Protein AF-A0A7V3VY44-F1 (afdb_monomer_lite)

Sequence (270 aa):
MMLALLSVLLVPTQSMGTGDLDKLAENARTVLAAVVRAASENHRLSPPPTFCQAAAKGGNARASFRRSGDELTVYYVRVAAAAARQLPEKEAAPAFLLALGIALDDSPQLRTNLMTRGLWRKVEADDARKQRLAVLGEPTVHGRHDWAQHFAVSAALTAVAGPQAAESAGLLKEMLDARGGSGFSFADLAADFAGVAFARCLIDQPSRLAAIEKSFRLDDFILSPRGLPEGLTLAQFTKQYGSLQDERYLRVQADIRKRIAALPGHREKK

Secondary structure (DSSP, 8-state):
-TTSSSTTS-S------HHHHHHHHHHHHHHHHHHHHHHHHHHHSPPPPPHHHHTT---S----PPP-HHHHHHHHHHHHHHHHTTS-HHHHHHHHHHHHHHHH--SSHHHHSTTTHHHHHHHS-HHHHHHHHHH---B-BTTBHHHHHHHHHHHHHHHHH-HHHHHHHHHHHHHHHTTTSS-B-HHHHHHHHHHHHHHHHHHH-GGGHHHHHHH--GGGTS---TT----B-HHHHHHHH--TTSHHHHHHHHHHHHHHHTSTTTS---

pLDDT: mean 89.49, std 17.44, range [25.53, 98.88]

Radius of gyration: 19.37 Å; chains: 1; bounding box: 48×45×57 Å

Foldseek 3Di:
DVPPVVVLQDDPDPQQDPVNLLLLLVLLLQLLVQLLVVLQVLQPAAADDDPVVVVPDPDPDPRPHRDAEQRLLLVSQLSSLVRLVVDDLLSSLLSSLQNQLLLLDPDCDLCPDPPRVVSSCSNAPPVNSVSSVVRSHQYHQLRHSVLSNLLSNLLNCCSNPNNSRSLVVQVVVQVVCLAPNQHHWPLSSLSNLLSSLLNVVCNVPVVCSVCSNPPDDSQLRGDNSPPTDTSHHPVRCCVQQNDPPGVSNVVSVVVSNVVRCPRNNNDDDD

Structure (mmCIF, N/CA/C/O backbone):
data_AF-A0A7V3VY44-F1
#
_entry.id   AF-A0A7V3VY44-F1
#
loop_
_atom_site.group_PDB
_atom_site.id
_atom_site.type_symbol
_atom_site.label_atom_id
_atom_site.label_alt_id
_at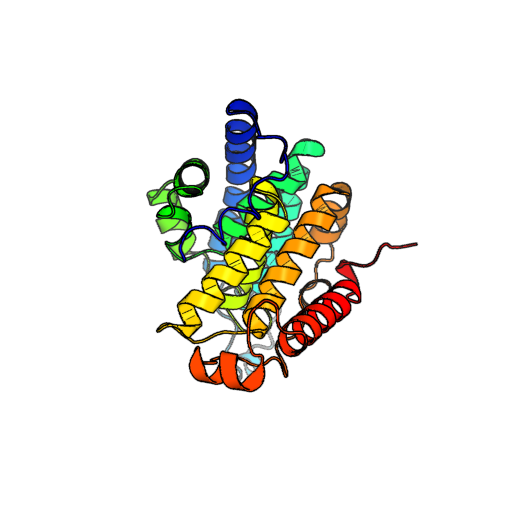om_site.label_comp_id
_atom_site.label_asym_id
_atom_site.label_entity_id
_atom_site.label_seq_id
_atom_site.pdbx_PDB_ins_code
_atom_site.Cartn_x
_atom_site.Cartn_y
_atom_site.Cartn_z
_atom_site.occupancy
_atom_site.B_iso_or_equiv
_atom_site.auth_seq_id
_atom_site.auth_comp_id
_atom_site.auth_asym_id
_atom_site.auth_atom_id
_atom_site.pdbx_PDB_model_num
ATOM 1 N N . MET A 1 1 ? -2.798 22.272 23.373 1.00 36.97 1 MET A N 1
ATOM 2 C CA . MET A 1 1 ? -2.930 20.825 23.065 1.00 36.97 1 MET A CA 1
ATOM 3 C C . MET A 1 1 ? -2.121 20.352 21.843 1.00 36.97 1 MET A C 1
ATOM 5 O O . MET A 1 1 ? -2.269 19.206 21.450 1.00 36.97 1 MET A O 1
ATOM 9 N N . MET A 1 2 ? -1.209 21.161 21.282 1.00 27.73 2 MET A N 1
ATOM 10 C CA . MET A 1 2 ? -0.360 20.781 20.131 1.00 27.73 2 MET A CA 1
ATOM 11 C C . MET A 1 2 ? 0.913 19.995 20.516 1.00 27.73 2 MET A C 1
ATOM 13 O O . MET A 1 2 ? 1.663 19.569 19.650 1.00 27.73 2 MET A O 1
ATOM 17 N N . LEU A 1 3 ? 1.154 19.800 21.817 1.00 25.53 3 LEU A N 1
ATOM 18 C CA . LEU A 1 3 ? 2.397 19.241 22.365 1.00 25.53 3 LEU A CA 1
ATOM 19 C C . LEU A 1 3 ? 2.327 17.742 22.714 1.00 25.53 3 LEU A C 1
ATOM 21 O O . LEU A 1 3 ? 3.359 17.152 22.994 1.00 25.53 3 LEU A O 1
ATOM 25 N N . ALA A 1 4 ? 1.150 17.106 22.659 1.00 28.03 4 ALA A N 1
ATOM 26 C CA . ALA A 1 4 ? 0.990 15.690 23.031 1.00 28.03 4 ALA A CA 1
ATOM 27 C C . ALA A 1 4 ? 1.011 14.707 21.839 1.00 28.03 4 ALA A C 1
ATOM 29 O O . ALA A 1 4 ? 0.949 13.501 22.044 1.00 28.03 4 ALA A O 1
ATOM 30 N N . LEU A 1 5 ? 1.101 15.207 20.600 1.00 31.39 5 LEU A N 1
ATOM 31 C CA . LEU A 1 5 ? 1.192 14.386 19.380 1.00 31.39 5 LEU A CA 1
ATOM 32 C C . LEU A 1 5 ? 2.624 14.282 18.826 1.00 31.39 5 LEU A C 1
ATOM 34 O O . LEU A 1 5 ? 2.863 13.491 17.920 1.00 31.39 5 LEU A O 1
ATOM 38 N N . LEU A 1 6 ? 3.584 15.037 19.377 1.00 27.95 6 LEU A N 1
ATOM 39 C CA . LEU A 1 6 ? 4.991 14.971 18.957 1.00 27.95 6 LEU A CA 1
ATOM 40 C C . LEU A 1 6 ? 5.787 13.846 19.641 1.00 27.95 6 LEU A C 1
ATOM 42 O O . LEU A 1 6 ? 6.858 13.483 19.166 1.00 27.95 6 LEU A O 1
ATOM 46 N N . SER A 1 7 ? 5.283 13.269 20.732 1.00 30.09 7 SER A N 1
ATOM 47 C CA . SER A 1 7 ? 6.031 12.314 21.565 1.00 30.09 7 SER A CA 1
ATOM 48 C C . SER A 1 7 ? 6.102 10.884 21.011 1.00 30.09 7 SER A C 1
ATOM 50 O O . SER A 1 7 ? 6.783 10.054 21.602 1.00 30.09 7 SER A O 1
ATOM 52 N N . VAL A 1 8 ? 5.446 10.580 19.884 1.00 37.06 8 VAL A N 1
ATOM 53 C CA . VAL A 1 8 ? 5.490 9.243 19.244 1.00 37.06 8 VAL A CA 1
ATOM 54 C C . VAL A 1 8 ? 6.475 9.192 18.059 1.00 37.06 8 VAL A C 1
ATOM 56 O O . VAL A 1 8 ? 6.716 8.132 17.493 1.00 37.06 8 VAL A O 1
ATOM 59 N N . LEU A 1 9 ? 7.122 10.309 17.706 1.00 40.50 9 LEU A N 1
ATOM 60 C CA . LEU A 1 9 ? 8.010 10.405 16.533 1.00 40.50 9 LEU A CA 1
ATOM 61 C C . LEU A 1 9 ? 9.510 10.204 16.825 1.00 40.50 9 LEU A C 1
ATOM 63 O O . LEU A 1 9 ? 10.336 10.450 15.952 1.00 40.50 9 LEU A O 1
ATOM 67 N N . LEU A 1 10 ? 9.886 9.741 18.020 1.00 36.00 10 LEU A N 1
ATOM 68 C CA . LEU A 1 10 ? 11.286 9.492 18.392 1.00 36.00 10 LEU A CA 1
ATOM 69 C C . LEU A 1 10 ? 11.523 8.015 18.724 1.00 36.00 10 LEU A C 1
ATOM 71 O O . LEU A 1 10 ? 11.811 7.641 19.856 1.00 36.00 10 LEU A O 1
ATOM 75 N N . VAL A 1 11 ? 11.434 7.168 17.703 1.00 40.88 11 VAL A N 1
ATOM 76 C CA . VAL A 1 11 ? 12.235 5.939 17.644 1.00 40.88 11 VAL A CA 1
ATOM 77 C C . VAL A 1 11 ? 13.351 6.226 16.642 1.00 40.88 11 VAL A C 1
ATOM 79 O O . VAL A 1 11 ? 13.056 6.821 15.604 1.00 40.88 11 VAL A O 1
ATOM 82 N N . PRO A 1 12 ? 14.616 5.853 16.902 1.00 33.38 12 PRO A N 1
ATOM 83 C CA . PRO A 1 12 ? 15.666 5.971 15.904 1.00 33.38 12 PRO A CA 1
ATOM 84 C C . PRO A 1 12 ? 15.361 4.996 14.762 1.00 33.38 12 PRO A C 1
ATOM 86 O O . PRO A 1 12 ? 15.809 3.853 14.752 1.00 33.38 12 PRO A O 1
ATOM 89 N N . THR A 1 13 ? 14.566 5.430 13.787 1.00 45.44 13 THR A N 1
ATOM 90 C CA . THR A 1 13 ? 14.616 4.853 12.450 1.00 45.44 13 THR A CA 1
ATOM 91 C C . THR A 1 13 ? 16.014 5.147 11.938 1.00 45.44 13 THR A C 1
ATOM 93 O O . THR A 1 13 ? 16.439 6.304 11.995 1.00 45.44 13 THR A O 1
ATOM 96 N N . GLN A 1 14 ? 16.745 4.133 11.471 1.00 46.44 14 GLN A N 1
ATOM 97 C CA . GLN A 1 14 ? 17.952 4.402 10.699 1.00 46.44 14 GLN A CA 1
ATOM 98 C C . GLN A 1 14 ? 17.549 5.339 9.562 1.00 46.44 14 GLN A C 1
ATOM 100 O O . GLN A 1 14 ? 16.786 4.959 8.676 1.00 46.44 14 GLN A O 1
ATOM 105 N N . SER A 1 15 ? 17.956 6.603 9.663 1.00 54.19 15 SER A N 1
ATOM 106 C CA . SER A 1 15 ? 17.663 7.592 8.641 1.00 54.19 15 SER A CA 1
ATOM 107 C C . SER A 1 15 ? 18.391 7.130 7.391 1.00 54.19 15 SER A C 1
ATOM 109 O O . SER A 1 15 ? 19.620 7.120 7.390 1.00 54.19 15 SER A O 1
ATOM 111 N N . MET A 1 16 ? 17.652 6.725 6.355 1.00 65.56 16 MET A N 1
ATOM 112 C CA . MET A 1 16 ? 18.260 6.416 5.062 1.00 65.56 16 MET A CA 1
ATOM 113 C C . MET A 1 16 ? 19.107 7.609 4.618 1.00 65.56 16 MET A C 1
ATOM 115 O O . MET A 1 16 ? 18.657 8.759 4.688 1.00 65.56 16 MET A O 1
ATOM 119 N N . GLY A 1 17 ? 20.342 7.340 4.196 1.00 72.00 17 GLY A N 1
ATOM 120 C CA . GLY A 1 17 ? 21.195 8.373 3.633 1.00 72.00 17 GLY A CA 1
ATOM 121 C C . GLY A 1 17 ? 20.583 8.929 2.348 1.00 72.00 17 GLY A C 1
ATOM 122 O O . GLY A 1 17 ? 19.760 8.289 1.692 1.00 72.00 17 GLY A O 1
ATOM 123 N N . THR A 1 18 ? 21.003 10.125 1.938 1.00 73.81 18 THR A N 1
ATOM 124 C CA . THR A 1 18 ? 20.553 10.720 0.667 1.00 73.81 18 THR A CA 1
ATOM 125 C C . THR A 1 18 ? 20.855 9.816 -0.534 1.00 73.81 18 THR A C 1
ATOM 127 O O . THR A 1 18 ? 20.011 9.685 -1.418 1.00 73.81 18 THR A O 1
ATOM 130 N N . GLY A 1 19 ? 22.004 9.129 -0.524 1.00 78.62 19 GLY A N 1
ATOM 131 C CA . GLY A 1 19 ? 22.372 8.138 -1.542 1.00 78.62 19 GLY A CA 1
ATOM 132 C C . GLY A 1 19 ? 21.461 6.905 -1.564 1.00 78.62 19 GLY A C 1
ATOM 133 O O . GLY A 1 19 ? 21.105 6.432 -2.643 1.00 78.62 19 GLY A O 1
ATOM 134 N N . ASP A 1 20 ? 21.008 6.435 -0.399 1.00 87.56 20 ASP A N 1
ATOM 135 C CA . ASP A 1 20 ? 20.085 5.296 -0.302 1.00 87.56 20 ASP A CA 1
ATOM 136 C C . ASP A 1 20 ? 18.708 5.657 -0.871 1.00 87.56 20 ASP A C 1
ATOM 138 O O . ASP A 1 20 ? 18.095 4.870 -1.592 1.00 87.56 20 ASP A O 1
ATOM 142 N N . LEU A 1 21 ? 18.240 6.884 -0.611 1.00 89.69 21 LEU A N 1
ATOM 143 C CA . LEU A 1 21 ? 16.982 7.397 -1.158 1.00 89.69 21 LEU A CA 1
ATOM 144 C C . LEU A 1 21 ? 17.029 7.575 -2.679 1.00 89.69 21 LEU A C 1
ATOM 146 O O . LEU A 1 21 ? 16.031 7.314 -3.352 1.00 89.69 21 LEU A O 1
ATOM 150 N N . ASP A 1 22 ? 18.164 8.005 -3.230 1.00 94.25 22 ASP A N 1
ATOM 151 C CA . ASP A 1 22 ? 18.347 8.114 -4.679 1.00 94.25 22 ASP A CA 1
ATOM 152 C C . ASP A 1 22 ? 18.324 6.743 -5.350 1.00 94.25 22 ASP A C 1
ATOM 154 O O . ASP A 1 22 ? 17.628 6.558 -6.354 1.00 94.25 22 ASP A O 1
ATOM 158 N N . LYS A 1 23 ? 19.012 5.765 -4.752 1.00 96.06 23 LYS A N 1
ATOM 159 C CA . LYS A 1 23 ? 19.027 4.394 -5.257 1.00 96.06 23 LYS A CA 1
ATOM 160 C C . LYS A 1 23 ? 17.650 3.741 -5.171 1.00 96.06 23 LYS A C 1
ATOM 162 O O . LYS A 1 23 ? 17.178 3.151 -6.145 1.00 96.06 23 LYS A O 1
ATOM 167 N N . LEU A 1 24 ? 16.961 3.915 -4.044 1.00 97.19 24 LEU A N 1
ATOM 168 C CA . LEU A 1 24 ? 15.575 3.488 -3.877 1.00 97.19 24 LEU A CA 1
ATOM 169 C C . LEU A 1 24 ? 14.673 4.111 -4.947 1.00 97.19 24 LEU A C 1
ATOM 171 O O . LEU A 1 24 ? 13.869 3.404 -5.555 1.00 97.19 24 LEU A O 1
ATOM 175 N N . ALA A 1 25 ? 14.815 5.414 -5.208 1.00 98.06 25 ALA A N 1
ATOM 176 C CA . ALA A 1 25 ? 13.992 6.104 -6.190 1.00 98.06 25 ALA A CA 1
ATOM 177 C C . ALA A 1 25 ? 14.227 5.593 -7.621 1.00 98.06 25 ALA A C 1
ATOM 179 O O . ALA A 1 25 ? 13.272 5.414 -8.379 1.00 98.06 25 ALA A O 1
ATOM 180 N N . GLU A 1 26 ? 15.484 5.342 -7.992 1.00 98.31 26 GLU A N 1
ATOM 181 C CA . GLU A 1 26 ? 15.858 4.749 -9.279 1.00 98.31 26 GLU A CA 1
ATOM 182 C C . GLU A 1 26 ? 15.245 3.352 -9.455 1.00 98.31 26 GLU A C 1
ATOM 184 O O . GLU A 1 26 ? 14.587 3.068 -10.461 1.00 98.31 26 GLU A O 1
ATOM 189 N N . ASN A 1 27 ? 15.402 2.493 -8.452 1.00 98.50 27 ASN A N 1
ATOM 190 C CA . ASN A 1 27 ? 14.896 1.128 -8.489 1.00 98.50 27 ASN A CA 1
ATOM 191 C C . ASN A 1 27 ? 13.362 1.083 -8.509 1.00 98.50 27 ASN A C 1
ATOM 193 O O . ASN A 1 27 ? 12.771 0.355 -9.311 1.00 98.50 27 ASN A O 1
ATOM 197 N N . ALA A 1 28 ? 12.701 1.906 -7.689 1.00 98.81 28 ALA A N 1
ATOM 198 C CA . ALA A 1 28 ? 11.247 2.029 -7.691 1.00 98.81 28 ALA A CA 1
ATOM 199 C C . ALA A 1 28 ? 10.729 2.541 -9.043 1.00 98.81 28 ALA A C 1
ATOM 201 O O . ALA A 1 28 ? 9.706 2.060 -9.525 1.00 98.81 28 ALA A O 1
ATOM 202 N N . ARG A 1 29 ? 11.454 3.449 -9.714 1.00 98.69 29 ARG A N 1
ATOM 203 C CA . ARG A 1 29 ? 11.107 3.904 -11.070 1.00 98.69 29 ARG A CA 1
ATOM 204 C C . ARG A 1 29 ? 11.164 2.763 -12.086 1.00 98.69 29 ARG A C 1
ATOM 206 O O . ARG A 1 29 ? 10.275 2.663 -12.930 1.00 98.69 29 ARG A O 1
ATOM 213 N N . THR A 1 30 ? 12.159 1.881 -11.987 1.00 98.62 30 THR A N 1
ATOM 214 C CA . THR A 1 30 ? 12.271 0.687 -12.845 1.00 98.62 30 THR A CA 1
ATOM 215 C C . THR A 1 30 ? 11.078 -0.254 -12.664 1.00 98.62 30 THR A C 1
ATOM 217 O O . THR A 1 30 ? 10.482 -0.695 -13.651 1.00 98.62 30 THR A O 1
ATOM 220 N N . VAL A 1 31 ? 10.680 -0.518 -11.416 1.00 98.88 31 VAL A N 1
ATOM 221 C CA . VAL A 1 31 ? 9.510 -1.357 -11.107 1.00 98.88 31 VAL A CA 1
ATOM 222 C C . VAL A 1 31 ? 8.210 -0.683 -11.560 1.00 98.88 31 VAL A C 1
ATOM 224 O O . VAL A 1 31 ? 7.390 -1.314 -12.230 1.00 98.88 31 VAL A O 1
ATOM 227 N N . LEU A 1 32 ? 8.041 0.612 -11.279 1.00 98.88 32 LEU A N 1
ATOM 228 C CA . LEU A 1 32 ? 6.878 1.397 -11.701 1.00 98.88 32 LEU A CA 1
ATOM 229 C C . LEU A 1 32 ? 6.723 1.387 -13.225 1.00 98.88 32 LEU A C 1
ATOM 231 O O . LEU A 1 32 ? 5.621 1.187 -13.730 1.00 98.88 32 LEU A O 1
ATOM 235 N N . ALA A 1 33 ? 7.821 1.525 -13.973 1.00 98.81 33 ALA A N 1
ATOM 236 C CA . ALA A 1 33 ? 7.797 1.464 -15.430 1.00 98.81 33 ALA A CA 1
ATOM 237 C C . ALA A 1 33 ? 7.279 0.112 -15.953 1.00 98.81 33 ALA A C 1
ATOM 239 O O . ALA A 1 33 ? 6.597 0.080 -16.978 1.00 98.81 33 ALA A O 1
ATOM 240 N N . ALA A 1 34 ? 7.555 -1.001 -15.263 1.00 98.88 34 ALA A N 1
ATOM 241 C CA . ALA A 1 34 ? 6.985 -2.300 -15.620 1.00 98.88 34 ALA A CA 1
ATOM 242 C C . ALA A 1 34 ? 5.463 -2.336 -15.417 1.00 98.88 34 ALA A C 1
ATOM 244 O O . ALA A 1 34 ? 4.746 -2.802 -16.302 1.00 98.88 34 ALA A O 1
ATOM 245 N N . VAL A 1 35 ? 4.965 -1.776 -14.309 1.00 98.81 35 VAL A N 1
ATOM 246 C CA . VAL A 1 35 ? 3.520 -1.666 -14.049 1.00 98.81 35 VAL A CA 1
ATOM 247 C C . VAL A 1 35 ? 2.838 -0.769 -15.084 1.00 98.81 35 VAL A C 1
ATOM 249 O O . VAL A 1 35 ? 1.807 -1.148 -15.628 1.00 98.81 35 VAL A O 1
ATOM 252 N N . VAL A 1 36 ? 3.428 0.379 -15.434 1.00 98.75 36 VAL A N 1
ATOM 253 C CA . VAL A 1 36 ? 2.869 1.301 -16.443 1.00 98.75 36 VAL A CA 1
ATOM 254 C C . VAL A 1 36 ? 2.839 0.675 -17.844 1.00 98.75 36 VAL A C 1
ATOM 256 O O . VAL A 1 36 ? 1.870 0.869 -18.583 1.00 98.75 36 VAL A O 1
ATOM 259 N N . ARG A 1 37 ? 3.856 -0.116 -18.219 1.00 98.75 37 ARG A N 1
ATOM 260 C CA . ARG A 1 37 ? 3.832 -0.891 -19.474 1.00 98.75 37 ARG A CA 1
ATOM 261 C C . ARG A 1 37 ? 2.698 -1.914 -19.472 1.00 98.75 37 ARG A C 1
ATOM 263 O O . ARG A 1 37 ? 1.900 -1.922 -20.405 1.00 98.75 37 ARG A O 1
ATOM 270 N N . ALA A 1 38 ? 2.574 -2.695 -18.401 1.00 98.50 38 ALA A N 1
ATOM 271 C CA . ALA A 1 38 ? 1.494 -3.664 -18.230 1.00 98.50 38 ALA A CA 1
ATOM 272 C C . ALA A 1 38 ? 0.098 -3.010 -18.252 1.00 98.50 38 ALA A C 1
ATOM 274 O O . ALA A 1 38 ? -0.829 -3.532 -1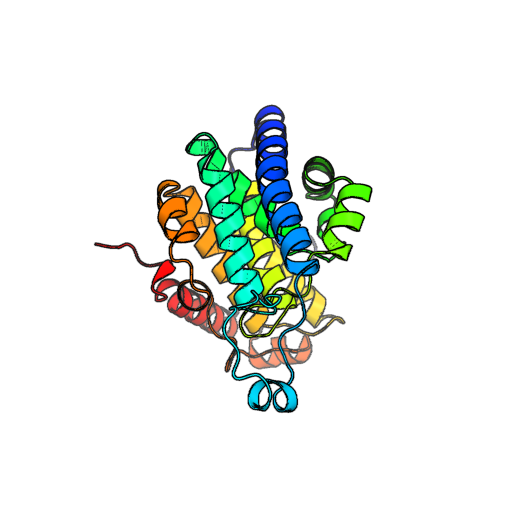8.870 1.00 98.50 38 ALA A O 1
ATOM 275 N N . ALA A 1 39 ? -0.049 -1.837 -17.632 1.00 98.38 39 ALA A N 1
ATOM 276 C CA . ALA A 1 39 ? -1.272 -1.039 -17.674 1.00 98.38 39 ALA A CA 1
ATOM 277 C C . ALA A 1 39 ? -1.602 -0.590 -19.104 1.00 98.38 39 ALA A C 1
ATOM 279 O O . ALA A 1 39 ? -2.726 -0.764 -19.571 1.00 98.38 39 ALA A O 1
ATOM 280 N N . SER A 1 40 ? -0.601 -0.103 -19.843 1.00 98.25 40 SER A N 1
ATOM 281 C CA . SER A 1 40 ? -0.746 0.295 -21.249 1.00 98.25 40 SER A CA 1
ATOM 282 C C . SER A 1 40 ? -1.159 -0.875 -22.147 1.00 98.25 40 SER A C 1
ATOM 284 O O . SER A 1 40 ? -2.010 -0.718 -23.021 1.00 98.25 40 SER A O 1
ATOM 286 N N . GLU A 1 41 ? -0.579 -2.058 -21.937 1.00 97.38 41 GLU A N 1
ATOM 287 C CA . GLU A 1 41 ? -0.945 -3.285 -22.652 1.00 97.38 41 GLU A CA 1
ATOM 288 C C . GLU A 1 41 ? -2.380 -3.707 -22.333 1.00 97.38 41 GLU A C 1
ATOM 290 O O . GLU A 1 41 ? -3.167 -3.939 -23.250 1.00 97.38 41 GLU A O 1
ATOM 295 N N . ASN A 1 42 ? -2.756 -3.722 -21.050 1.00 96.44 42 ASN A N 1
ATOM 296 C CA . ASN A 1 42 ? -4.117 -4.026 -20.615 1.00 96.44 42 ASN A CA 1
ATOM 297 C C . ASN A 1 42 ? -5.139 -3.026 -21.183 1.00 96.44 42 ASN A C 1
ATOM 299 O O . ASN A 1 42 ? -6.217 -3.421 -21.623 1.00 96.44 42 ASN A O 1
ATOM 303 N N . HIS A 1 43 ? -4.792 -1.738 -21.238 1.00 95.56 43 HIS A N 1
ATOM 304 C CA . HIS A 1 43 ? -5.644 -0.686 -21.790 1.00 95.56 43 HIS A CA 1
ATOM 305 C C . HIS A 1 43 ? -5.939 -0.890 -23.287 1.00 95.56 43 HIS A C 1
ATOM 307 O O . HIS A 1 43 ? -7.039 -0.578 -23.741 1.00 95.56 43 HIS A O 1
ATOM 313 N N . ARG A 1 44 ? -5.006 -1.470 -24.055 1.00 95.19 44 ARG A N 1
ATOM 314 C CA . ARG A 1 44 ? -5.205 -1.790 -25.483 1.00 95.19 44 ARG A CA 1
ATOM 315 C C . ARG A 1 44 ? -6.097 -3.012 -25.720 1.00 95.19 44 ARG A C 1
ATOM 317 O O . ARG A 1 44 ? -6.565 -3.201 -26.841 1.00 95.19 44 ARG A O 1
ATOM 324 N N . LEU A 1 45 ? -6.332 -3.842 -24.702 1.00 93.25 45 LEU A N 1
ATOM 325 C CA . LEU A 1 45 ? -7.223 -4.996 -24.815 1.00 93.25 45 LEU A CA 1
ATOM 326 C C . LEU A 1 45 ? -8.685 -4.554 -24.919 1.00 93.25 45 LEU A C 1
ATOM 328 O O . LEU A 1 45 ? -9.099 -3.530 -24.366 1.00 93.25 45 LEU A O 1
ATOM 332 N N . SER A 1 46 ? -9.481 -5.376 -25.604 1.00 89.25 46 SER A N 1
ATOM 333 C CA . SER A 1 46 ? -10.929 -5.183 -25.682 1.00 89.25 46 SER A CA 1
ATOM 334 C C . SER A 1 46 ? -11.571 -5.308 -24.296 1.00 89.25 46 SER A C 1
ATOM 336 O O . SER A 1 46 ? -11.132 -6.149 -23.502 1.00 89.25 46 SER A O 1
ATOM 338 N N . PRO A 1 47 ? -12.614 -4.516 -23.990 1.00 82.19 47 PRO A N 1
ATOM 339 C CA . PRO A 1 47 ? -13.370 -4.700 -22.759 1.00 82.19 47 PRO A CA 1
ATOM 340 C C . PRO A 1 47 ? -13.988 -6.108 -22.721 1.00 82.19 47 PRO A C 1
ATOM 342 O O . PRO A 1 47 ? -14.270 -6.677 -23.783 1.00 82.19 47 PRO A O 1
ATOM 345 N N . PRO A 1 48 ? -14.192 -6.686 -21.524 1.00 73.44 48 PRO A N 1
ATOM 346 C CA . PRO A 1 48 ? -14.902 -7.950 -21.400 1.00 73.44 48 PRO A CA 1
ATOM 347 C C . PRO A 1 48 ? -16.304 -7.839 -22.026 1.00 73.44 48 PRO A C 1
ATOM 349 O O . PRO A 1 48 ? -16.923 -6.771 -21.966 1.00 73.44 48 PRO A O 1
ATOM 352 N N . PRO A 1 49 ? -16.808 -8.913 -22.657 1.00 70.62 49 PRO A N 1
ATOM 353 C CA . PRO A 1 49 ? -18.122 -8.901 -23.277 1.00 70.62 49 PRO A CA 1
ATOM 354 C C . PRO A 1 49 ? -19.179 -8.673 -22.197 1.00 70.62 49 PRO A C 1
ATOM 356 O O . PRO A 1 49 ? -19.091 -9.220 -21.097 1.00 70.62 49 PRO A O 1
ATOM 359 N N . THR A 1 50 ? -20.210 -7.893 -22.512 1.00 69.44 50 THR A N 1
ATOM 360 C CA . THR A 1 50 ? -21.390 -7.823 -21.643 1.00 69.44 50 THR A CA 1
ATOM 361 C C . THR A 1 50 ? -22.068 -9.196 -21.585 1.00 69.44 50 THR A C 1
ATOM 363 O O . THR A 1 50 ? -21.926 -9.997 -22.513 1.00 69.44 50 THR A O 1
ATOM 366 N N . PHE A 1 51 ? -22.826 -9.486 -20.520 1.00 56.72 51 PHE A N 1
ATOM 367 C CA . PHE A 1 51 ? -23.544 -10.765 -20.361 1.00 56.72 51 PHE A CA 1
ATOM 368 C C . PHE A 1 51 ? -24.326 -11.174 -21.627 1.00 56.72 51 PHE A C 1
ATOM 370 O O . PHE A 1 51 ? -24.319 -12.344 -22.003 1.00 56.72 51 PHE A O 1
ATOM 377 N N . CYS A 1 52 ? -24.913 -10.210 -22.346 1.00 54.94 52 CYS A N 1
ATOM 378 C CA . CYS A 1 52 ? -25.633 -10.446 -23.603 1.00 54.94 52 CYS A CA 1
ATOM 379 C C . CYS A 1 52 ? -24.734 -10.893 -24.775 1.00 54.94 52 CYS A C 1
ATOM 381 O O . CYS A 1 52 ? -25.198 -11.579 -25.679 1.00 54.94 52 CYS A O 1
ATOM 383 N N . GLN A 1 53 ? -23.454 -10.514 -24.785 1.00 55.09 53 GLN A N 1
ATOM 384 C CA . GLN A 1 53 ? -22.508 -10.791 -25.874 1.00 55.09 53 GLN A CA 1
ATOM 385 C C . GLN A 1 53 ? -21.739 -12.108 -25.686 1.00 55.09 53 GLN A C 1
ATOM 387 O O . GLN A 1 53 ? -21.274 -12.687 -26.670 1.00 55.09 53 GLN A O 1
ATOM 392 N N . ALA A 1 54 ? -21.628 -12.606 -24.449 1.00 52.12 54 ALA A N 1
ATOM 393 C CA . ALA A 1 54 ? -20.971 -13.879 -24.145 1.00 52.12 54 ALA A CA 1
ATOM 394 C C . ALA A 1 54 ? -21.718 -15.089 -24.743 1.00 52.12 54 ALA A C 1
ATOM 396 O O . ALA A 1 54 ? -21.085 -16.047 -25.179 1.00 52.12 54 ALA A O 1
ATOM 397 N N . ALA A 1 55 ? -23.051 -15.015 -24.849 1.00 51.88 55 ALA A N 1
ATOM 398 C CA . ALA A 1 55 ? -23.879 -16.072 -25.435 1.00 51.88 55 ALA A CA 1
ATOM 399 C C . ALA A 1 55 ? -23.712 -16.224 -26.964 1.00 51.88 55 ALA A C 1
ATOM 401 O O . ALA A 1 55 ? -24.063 -17.262 -27.516 1.00 51.88 55 ALA A O 1
ATOM 402 N N . ALA A 1 56 ? -23.169 -15.213 -27.654 1.00 53.28 56 ALA A N 1
ATOM 403 C CA . ALA A 1 56 ? -23.128 -15.160 -29.118 1.00 53.28 56 ALA A CA 1
ATOM 404 C C . ALA A 1 56 ? -21.793 -15.613 -29.744 1.00 53.28 56 ALA A C 1
ATOM 406 O O . ALA A 1 56 ? -21.712 -15.758 -30.962 1.00 53.28 56 ALA A O 1
ATOM 407 N N . LYS A 1 57 ? -20.730 -15.828 -28.954 1.00 52.50 57 LYS A N 1
ATOM 408 C CA . LYS A 1 57 ? -19.389 -16.149 -29.478 1.00 52.50 57 LYS A CA 1
ATOM 409 C C . LYS A 1 57 ? -18.903 -17.528 -29.034 1.00 52.50 57 LYS A C 1
ATOM 411 O O . LYS A 1 57 ? -17.954 -17.658 -28.269 1.00 52.50 57 LYS A O 1
ATOM 416 N N . GLY A 1 58 ? -19.525 -18.568 -29.586 1.00 47.28 58 GLY A N 1
ATOM 417 C CA . GLY A 1 58 ? -18.893 -19.882 -29.722 1.00 47.28 58 GLY A CA 1
ATOM 418 C C . GLY A 1 58 ? -17.853 -19.821 -30.841 1.00 47.28 58 GLY A C 1
ATOM 419 O O . GLY A 1 58 ? -18.189 -20.014 -32.004 1.00 47.28 58 GLY A O 1
ATOM 420 N N . GLY A 1 59 ? -16.605 -19.471 -30.523 1.00 41.78 59 GLY A N 1
ATOM 421 C CA . GLY A 1 59 ? -15.572 -19.283 -31.544 1.00 41.78 59 GLY A CA 1
ATOM 422 C C . GLY A 1 59 ? -14.157 -19.225 -30.978 1.00 41.78 59 GLY A C 1
ATOM 423 O O . GLY A 1 59 ? -13.853 -18.463 -30.067 1.00 41.78 59 GLY A O 1
ATOM 424 N N . ASN A 1 60 ? -13.303 -20.066 -31.543 1.00 44.84 60 ASN A N 1
ATOM 425 C CA . ASN A 1 60 ? -11.987 -20.481 -31.080 1.00 44.84 60 ASN A CA 1
ATOM 426 C C . ASN A 1 60 ? -10.896 -19.400 -31.278 1.00 44.84 60 ASN A C 1
ATOM 428 O O . ASN A 1 60 ? -10.133 -19.456 -32.233 1.00 44.84 60 ASN A O 1
ATOM 432 N N . ALA A 1 61 ? -10.828 -18.412 -30.383 1.00 46.28 61 ALA A N 1
ATOM 433 C CA . ALA A 1 61 ? -9.615 -17.654 -30.049 1.00 46.28 61 ALA A CA 1
ATOM 434 C C . ALA A 1 61 ? -9.841 -16.986 -28.684 1.00 46.28 61 ALA A C 1
ATOM 436 O O . ALA A 1 61 ? -10.714 -16.127 -28.554 1.00 46.28 61 ALA A O 1
ATOM 437 N N . ARG A 1 62 ? -9.087 -17.372 -27.645 1.00 47.00 62 ARG A N 1
ATOM 438 C CA . ARG A 1 62 ? -9.127 -16.691 -26.337 1.00 47.00 62 ARG A CA 1
ATOM 439 C C . ARG A 1 62 ? -8.522 -15.292 -26.490 1.00 47.00 62 ARG A C 1
ATOM 441 O O . ARG A 1 62 ? -7.357 -15.086 -26.166 1.00 47.00 62 ARG A O 1
ATOM 448 N N . ALA A 1 63 ? -9.287 -14.333 -27.008 1.00 56.56 63 ALA A N 1
ATOM 449 C CA . ALA A 1 63 ? -8.926 -12.930 -26.891 1.00 56.56 63 ALA A CA 1
ATOM 450 C C . ALA A 1 63 ? -8.783 -12.624 -25.394 1.00 56.56 63 ALA A C 1
ATOM 452 O O . ALA A 1 63 ? -9.723 -12.831 -24.626 1.00 56.56 63 ALA A O 1
ATOM 453 N N . SER A 1 64 ? -7.592 -12.203 -24.962 1.00 79.31 64 SER A N 1
ATOM 454 C CA . SER A 1 64 ? -7.412 -11.730 -23.591 1.00 79.31 64 SER A CA 1
ATOM 455 C C . SER A 1 64 ? -8.232 -10.455 -23.452 1.00 79.31 64 SER A C 1
ATOM 457 O O . SER A 1 64 ? -7.927 -9.451 -24.092 1.00 79.31 64 SER A O 1
ATOM 459 N N . PHE A 1 65 ? -9.286 -10.496 -22.645 1.00 86.69 65 PHE A N 1
ATOM 460 C CA . PHE A 1 65 ? -10.039 -9.298 -22.302 1.00 86.69 65 PHE A CA 1
ATOM 461 C C . PHE A 1 65 ? -9.241 -8.434 -21.329 1.00 86.69 65 PHE A C 1
ATOM 463 O O . PHE A 1 65 ? -8.357 -8.918 -20.613 1.00 86.69 65 PHE A O 1
ATOM 470 N N . ARG A 1 66 ? -9.555 -7.139 -21.327 1.00 92.56 66 ARG A N 1
ATOM 471 C CA . ARG A 1 66 ? -9.041 -6.180 -20.355 1.00 92.56 66 ARG A CA 1
ATOM 472 C C . ARG A 1 66 ? -9.387 -6.654 -18.940 1.00 92.56 66 ARG A C 1
ATOM 474 O O . ARG A 1 66 ? -10.553 -6.898 -18.643 1.00 92.56 66 ARG A O 1
ATOM 481 N N . ARG A 1 67 ? -8.376 -6.737 -18.074 1.00 94.88 67 ARG A N 1
ATOM 482 C CA . ARG A 1 67 ? -8.535 -6.965 -16.629 1.00 94.88 67 ARG A CA 1
ATOM 483 C C . ARG A 1 67 ? -9.047 -5.692 -15.960 1.00 94.88 67 ARG A C 1
ATOM 485 O O . ARG A 1 67 ? -8.629 -4.595 -16.342 1.00 94.88 67 ARG A O 1
ATOM 492 N N . SER A 1 68 ? -9.891 -5.839 -14.946 1.00 95.31 68 SER A N 1
ATOM 493 C CA . SER A 1 68 ? -10.471 -4.738 -14.164 1.00 95.31 68 SER A CA 1
ATOM 494 C C . SER A 1 68 ? -10.600 -5.116 -12.688 1.00 95.31 68 SER A C 1
ATOM 496 O O . SER A 1 68 ? -10.573 -6.301 -12.352 1.00 95.31 68 SER A O 1
ATOM 498 N N . GLY A 1 69 ? -10.757 -4.118 -11.818 1.00 96.56 69 GLY A N 1
ATOM 499 C CA . GLY A 1 69 ? -11.037 -4.327 -10.403 1.00 96.56 69 GLY A CA 1
ATOM 500 C C . GLY A 1 69 ? -9.964 -5.150 -9.688 1.00 96.56 69 GLY A C 1
ATOM 501 O O . GLY A 1 69 ? -8.765 -4.912 -9.841 1.00 96.56 69 GLY A O 1
ATOM 502 N N . ASP A 1 70 ? -10.400 -6.144 -8.922 1.00 97.38 70 ASP A N 1
ATOM 503 C CA . ASP A 1 70 ? -9.539 -6.977 -8.081 1.00 97.38 70 ASP A CA 1
ATOM 504 C C . ASP A 1 70 ? -8.517 -7.778 -8.907 1.00 97.38 70 ASP A C 1
ATOM 506 O O . ASP A 1 70 ? -7.345 -7.893 -8.536 1.00 97.38 70 ASP A O 1
ATOM 510 N N . GLU A 1 71 ? -8.917 -8.271 -10.083 1.00 97.06 71 GLU A N 1
ATOM 511 C CA . GLU A 1 71 ? -8.010 -8.976 -10.996 1.00 97.06 71 GLU A CA 1
ATOM 512 C C . GLU A 1 71 ? -6.908 -8.062 -11.538 1.00 97.06 71 GLU A C 1
ATOM 514 O O . GLU A 1 71 ? -5.777 -8.508 -11.761 1.00 97.06 71 GLU A O 1
ATOM 519 N N . LEU A 1 72 ? -7.221 -6.778 -11.738 1.00 97.88 72 LEU A N 1
ATOM 520 C CA . LEU A 1 72 ? -6.253 -5.787 -12.192 1.00 97.88 72 LEU A CA 1
ATOM 521 C C . LEU A 1 72 ? -5.215 -5.491 -11.104 1.00 97.88 72 LEU A C 1
ATOM 523 O O . LEU A 1 72 ? -4.020 -5.453 -11.400 1.00 97.88 72 LEU A O 1
ATOM 527 N N . THR A 1 73 ? -5.641 -5.384 -9.844 1.00 98.62 73 THR A N 1
ATOM 528 C CA . THR A 1 73 ? -4.727 -5.244 -8.700 1.00 98.62 73 THR A CA 1
ATOM 529 C C . THR A 1 73 ? -3.806 -6.451 -8.571 1.00 98.62 73 THR A C 1
ATOM 531 O O . THR A 1 73 ? -2.589 -6.285 -8.481 1.00 98.62 73 THR A O 1
ATOM 534 N N . VAL A 1 74 ? -4.349 -7.676 -8.630 1.00 98.62 74 VAL A N 1
ATOM 535 C CA . VAL A 1 74 ? -3.537 -8.908 -8.603 1.00 98.62 74 VAL A CA 1
ATOM 536 C C . VAL A 1 74 ? -2.511 -8.906 -9.734 1.00 98.62 74 VAL A C 1
ATOM 538 O O . VAL A 1 74 ? -1.347 -9.244 -9.513 1.00 98.62 74 VAL A O 1
ATOM 541 N N . TYR A 1 75 ? -2.919 -8.508 -10.939 1.00 98.62 75 TYR A N 1
ATOM 542 C CA . TYR A 1 75 ? -2.023 -8.419 -12.085 1.00 98.62 75 TYR A CA 1
ATOM 543 C C . TYR A 1 75 ? -0.881 -7.420 -11.850 1.00 98.62 75 TYR A C 1
ATOM 545 O O . TYR A 1 75 ? 0.283 -7.791 -12.013 1.00 98.62 75 TYR A O 1
ATOM 553 N N . TYR A 1 76 ? -1.176 -6.197 -11.400 1.00 98.81 76 TYR A N 1
ATOM 554 C CA . TYR A 1 76 ? -0.152 -5.183 -11.130 1.00 98.81 76 TYR A CA 1
ATOM 555 C C . TYR A 1 76 ? 0.808 -5.579 -10.011 1.00 98.81 76 TYR A C 1
ATOM 557 O O . TYR A 1 76 ? 2.016 -5.405 -10.168 1.00 98.81 76 TYR A O 1
ATOM 565 N N . VAL A 1 77 ? 0.309 -6.184 -8.931 1.00 98.88 77 VAL A N 1
ATOM 566 C CA . VAL A 1 77 ? 1.153 -6.703 -7.846 1.00 98.88 77 VAL A CA 1
ATOM 567 C C . VAL A 1 77 ? 2.136 -7.752 -8.373 1.00 98.88 77 VAL A C 1
ATOM 569 O O . VAL A 1 77 ? 3.329 -7.693 -8.075 1.00 98.88 77 VAL A O 1
ATOM 572 N N . ARG A 1 78 ? 1.670 -8.689 -9.205 1.00 98.81 78 ARG A N 1
ATOM 573 C CA . ARG A 1 78 ? 2.531 -9.735 -9.778 1.00 98.81 78 ARG A CA 1
ATOM 574 C C . ARG A 1 78 ? 3.568 -9.172 -10.750 1.00 98.81 78 ARG A C 1
ATOM 576 O O . ARG A 1 78 ? 4.726 -9.577 -10.689 1.00 98.81 78 ARG A O 1
ATOM 583 N N . VAL A 1 79 ? 3.177 -8.218 -11.600 1.00 98.81 79 VAL A N 1
ATOM 584 C CA . VAL A 1 79 ? 4.093 -7.521 -12.523 1.00 98.81 79 VAL A CA 1
ATOM 585 C C . VAL A 1 79 ? 5.170 -6.758 -11.756 1.00 98.81 79 VAL A C 1
ATOM 587 O O . VAL A 1 79 ? 6.353 -6.876 -12.076 1.00 98.81 79 VAL A O 1
ATOM 590 N N . ALA A 1 80 ? 4.780 -6.006 -10.725 1.00 98.88 80 ALA A N 1
ATOM 591 C CA . ALA A 1 80 ? 5.720 -5.275 -9.887 1.00 98.88 80 ALA A CA 1
ATOM 592 C C . ALA A 1 80 ? 6.702 -6.231 -9.190 1.00 98.88 80 ALA A C 1
ATOM 594 O O . ALA A 1 80 ? 7.904 -5.968 -9.175 1.00 98.88 80 ALA A O 1
ATOM 595 N N . ALA A 1 81 ? 6.222 -7.365 -8.668 1.00 98.81 81 ALA A N 1
ATOM 596 C CA . ALA A 1 81 ? 7.073 -8.356 -8.015 1.00 98.81 81 ALA A CA 1
ATOM 597 C C . ALA A 1 81 ? 8.075 -8.990 -8.995 1.00 98.81 81 ALA A C 1
ATOM 599 O O . ALA A 1 81 ? 9.257 -9.095 -8.670 1.00 98.81 81 ALA A O 1
ATOM 600 N N . ALA A 1 82 ? 7.636 -9.341 -10.210 1.00 98.81 82 ALA A N 1
ATOM 601 C CA . ALA A 1 82 ? 8.514 -9.869 -11.256 1.00 98.81 82 ALA A CA 1
ATOM 602 C C . ALA A 1 82 ? 9.646 -8.891 -11.611 1.00 98.81 82 ALA A C 1
ATOM 604 O O . ALA A 1 82 ? 10.805 -9.291 -11.720 1.00 98.81 82 ALA A O 1
ATOM 605 N N . ALA A 1 83 ? 9.315 -7.603 -11.761 1.00 98.81 83 ALA A N 1
ATOM 606 C CA . ALA A 1 83 ? 10.293 -6.561 -12.062 1.00 98.81 83 ALA A CA 1
ATOM 607 C C . ALA A 1 83 ? 11.265 -6.333 -10.895 1.00 98.81 83 ALA A C 1
ATOM 609 O O . ALA A 1 83 ? 12.472 -6.243 -11.106 1.00 98.81 83 ALA A O 1
ATOM 610 N N . ALA A 1 84 ? 10.757 -6.296 -9.662 1.00 98.75 84 ALA A N 1
ATOM 611 C CA . ALA A 1 84 ? 11.575 -6.089 -8.474 1.00 98.75 84 ALA A CA 1
ATOM 612 C C . ALA A 1 84 ? 12.577 -7.223 -8.230 1.00 98.75 84 ALA A C 1
ATOM 614 O O . ALA A 1 84 ? 13.681 -6.971 -7.764 1.00 98.75 84 ALA A O 1
ATOM 615 N N . ARG A 1 85 ? 12.243 -8.465 -8.595 1.00 98.19 85 ARG A N 1
ATOM 616 C CA . ARG A 1 85 ? 13.155 -9.616 -8.473 1.00 98.19 85 ARG A CA 1
ATOM 617 C C . ARG A 1 85 ? 14.384 -9.562 -9.380 1.00 98.19 85 ARG A C 1
ATOM 619 O O . ARG A 1 85 ? 15.281 -10.378 -9.199 1.00 98.19 85 ARG A O 1
ATOM 626 N N . GLN A 1 86 ? 14.416 -8.650 -10.349 1.00 98.12 86 GLN A N 1
ATOM 627 C CA . GLN A 1 86 ? 15.604 -8.402 -11.170 1.00 98.12 86 GLN A CA 1
ATOM 628 C C . GLN A 1 86 ? 16.598 -7.450 -10.483 1.00 98.12 86 GLN A C 1
ATOM 630 O O . GLN A 1 86 ? 17.698 -7.243 -10.989 1.00 98.12 86 GLN A O 1
ATOM 635 N N . LEU A 1 87 ? 16.212 -6.850 -9.353 1.00 97.88 87 LEU A N 1
ATOM 636 C CA . LEU A 1 87 ? 17.059 -5.973 -8.551 1.00 97.88 87 LEU A CA 1
ATOM 637 C C . LEU A 1 87 ? 17.872 -6.783 -7.526 1.00 97.88 87 LEU A C 1
ATOM 639 O O . LEU A 1 87 ? 17.491 -7.909 -7.190 1.00 97.88 87 LEU A O 1
ATOM 643 N N . PRO A 1 88 ? 18.955 -6.209 -6.969 1.00 96.81 88 PRO A N 1
ATOM 644 C CA . PRO A 1 88 ? 19.643 -6.792 -5.822 1.00 96.81 88 PRO A CA 1
ATOM 645 C C . PRO A 1 88 ? 18.672 -7.084 -4.671 1.00 96.81 88 PRO A C 1
ATOM 647 O O . PRO A 1 88 ? 17.784 -6.285 -4.379 1.00 96.81 88 PRO A O 1
ATOM 650 N N . GLU A 1 89 ? 18.856 -8.213 -3.983 1.00 91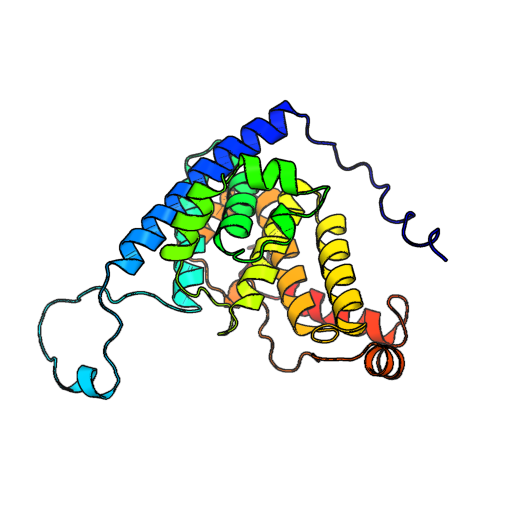.81 89 GLU A N 1
ATOM 651 C CA . GLU A 1 89 ? 17.899 -8.727 -2.987 1.00 91.81 89 GLU A CA 1
ATOM 652 C C . GLU A 1 89 ? 17.530 -7.701 -1.902 1.00 91.81 89 GLU A C 1
ATOM 654 O O . GLU A 1 89 ? 16.356 -7.543 -1.569 1.00 91.81 89 GLU A O 1
ATOM 659 N N . LYS A 1 90 ? 18.522 -6.947 -1.408 1.00 91.38 90 LYS A N 1
ATOM 660 C CA . LYS A 1 90 ? 18.330 -5.902 -0.386 1.00 91.38 90 LYS A CA 1
ATOM 661 C C . LYS A 1 90 ? 17.523 -4.699 -0.884 1.00 91.38 90 LYS A C 1
ATOM 663 O O . LYS A 1 90 ? 16.926 -3.986 -0.087 1.00 91.38 90 LYS A O 1
ATOM 668 N N . GLU A 1 91 ? 17.514 -4.466 -2.191 1.00 96.38 91 GLU A N 1
ATOM 669 C CA . GLU A 1 91 ? 16.869 -3.319 -2.833 1.00 96.38 91 GLU A CA 1
ATOM 670 C C . GLU A 1 91 ? 15.480 -3.673 -3.387 1.00 96.38 91 GLU A C 1
ATOM 672 O O . GLU A 1 91 ? 14.636 -2.793 -3.564 1.00 96.38 91 GLU A O 1
ATOM 677 N N . ALA A 1 92 ? 15.230 -4.961 -3.641 1.00 97.69 92 ALA A N 1
ATOM 678 C CA . ALA A 1 92 ? 14.036 -5.452 -4.316 1.00 97.69 92 ALA A CA 1
ATOM 679 C C . ALA A 1 92 ? 12.740 -5.137 -3.553 1.00 97.69 92 ALA A C 1
ATOM 681 O O . ALA A 1 92 ? 11.813 -4.567 -4.130 1.00 97.69 92 ALA A O 1
ATOM 682 N N . ALA A 1 93 ? 12.661 -5.477 -2.261 1.00 98.25 93 ALA A N 1
ATOM 683 C CA . ALA A 1 93 ? 11.436 -5.287 -1.481 1.00 98.25 93 ALA A CA 1
ATOM 684 C C . ALA A 1 93 ? 11.078 -3.800 -1.272 1.00 98.25 93 ALA A C 1
ATOM 686 O O . ALA A 1 93 ? 9.945 -3.431 -1.588 1.00 98.25 93 ALA A O 1
ATOM 687 N N . PRO A 1 94 ? 11.996 -2.908 -0.845 1.00 98.31 94 PRO A N 1
ATOM 688 C CA . PRO A 1 94 ? 11.683 -1.483 -0.730 1.00 98.31 94 PRO A CA 1
ATOM 689 C C . PRO A 1 94 ? 11.262 -0.844 -2.062 1.00 98.31 94 PRO A C 1
ATOM 691 O O . PRO A 1 94 ? 10.284 -0.094 -2.104 1.00 98.31 94 PRO A O 1
ATOM 694 N N . ALA A 1 95 ? 11.945 -1.180 -3.164 1.00 98.75 95 ALA A N 1
ATOM 695 C CA . ALA A 1 95 ? 11.604 -0.672 -4.492 1.00 98.75 95 ALA A CA 1
ATOM 696 C C . ALA A 1 95 ? 10.227 -1.158 -4.964 1.00 98.75 95 ALA A C 1
ATOM 698 O O . ALA A 1 95 ? 9.446 -0.366 -5.490 1.00 98.75 95 ALA A O 1
ATOM 699 N N . PHE A 1 96 ? 9.915 -2.438 -4.740 1.00 98.88 96 PHE A N 1
ATOM 700 C CA . PHE A 1 96 ? 8.604 -3.023 -5.015 1.00 98.88 96 PHE A CA 1
ATOM 701 C C . PHE A 1 96 ? 7.482 -2.287 -4.278 1.00 98.88 96 PHE A C 1
ATOM 703 O O . PHE A 1 96 ? 6.505 -1.875 -4.902 1.00 98.88 96 PHE A O 1
ATOM 710 N N . LEU A 1 97 ? 7.637 -2.099 -2.966 1.00 98.88 97 LEU A N 1
ATOM 711 C CA . LEU A 1 97 ? 6.622 -1.488 -2.108 1.00 98.88 97 LEU A CA 1
ATOM 712 C C . LEU A 1 97 ? 6.376 -0.026 -2.489 1.00 98.88 97 LEU A C 1
ATOM 714 O O . LEU A 1 97 ? 5.226 0.373 -2.671 1.00 98.88 97 LEU A O 1
ATOM 718 N N . LEU A 1 98 ? 7.445 0.756 -2.681 1.00 98.88 98 LEU A N 1
ATOM 719 C CA . LEU A 1 98 ? 7.338 2.154 -3.099 1.00 98.88 98 LEU A CA 1
ATOM 720 C C . LEU A 1 98 ? 6.704 2.290 -4.489 1.00 98.88 98 LEU A C 1
ATOM 722 O O . LEU A 1 98 ? 5.812 3.117 -4.684 1.00 98.88 98 LEU A O 1
ATOM 726 N N . ALA A 1 99 ? 7.131 1.465 -5.449 1.00 98.88 99 ALA A N 1
ATOM 727 C CA . ALA A 1 99 ? 6.577 1.478 -6.797 1.00 98.88 99 ALA A CA 1
ATOM 728 C C . ALA A 1 99 ? 5.093 1.104 -6.814 1.00 98.88 99 ALA A C 1
ATOM 730 O O . ALA A 1 99 ? 4.324 1.747 -7.522 1.00 98.88 99 ALA A O 1
ATOM 731 N N . LEU A 1 100 ? 4.681 0.103 -6.030 1.00 98.75 100 LEU A N 1
ATOM 732 C CA . LEU A 1 100 ? 3.284 -0.311 -5.934 1.00 98.75 100 LEU A CA 1
ATOM 733 C C . LEU A 1 100 ? 2.409 0.795 -5.327 1.00 98.75 100 LEU A C 1
ATOM 735 O O . LEU A 1 100 ? 1.357 1.101 -5.886 1.00 98.75 100 LEU A O 1
ATOM 739 N N . GLY A 1 101 ? 2.863 1.432 -4.241 1.00 98.62 101 GLY A N 1
ATOM 740 C CA . GLY A 1 101 ? 2.155 2.565 -3.638 1.00 98.62 101 GLY A CA 1
ATOM 741 C C . GLY A 1 101 ? 1.990 3.732 -4.602 1.00 98.62 101 GLY A C 1
ATOM 742 O O . GLY A 1 101 ? 0.895 4.263 -4.727 1.00 98.62 101 GLY A O 1
ATOM 743 N N . ILE A 1 102 ? 3.034 4.085 -5.357 1.00 98.69 102 ILE A N 1
ATOM 744 C CA . ILE A 1 102 ? 2.932 5.128 -6.390 1.00 98.69 102 ILE A CA 1
ATOM 745 C C . ILE A 1 102 ? 2.017 4.687 -7.534 1.00 98.69 102 ILE A C 1
ATOM 747 O O . ILE A 1 102 ? 1.242 5.497 -8.036 1.00 98.69 102 ILE A O 1
ATOM 751 N N . ALA A 1 103 ? 2.096 3.424 -7.957 1.00 98.56 103 ALA A N 1
ATOM 752 C CA . ALA A 1 103 ? 1.331 2.922 -9.088 1.00 98.56 103 ALA A CA 1
ATOM 753 C C . ALA A 1 103 ? -0.179 2.953 -8.839 1.00 98.56 103 ALA A C 1
ATOM 755 O O . ALA A 1 103 ? -0.913 3.318 -9.757 1.00 98.56 103 ALA A O 1
ATOM 756 N N . LEU A 1 104 ? -0.629 2.583 -7.635 1.00 98.44 104 LEU A N 1
ATOM 757 C CA . LEU A 1 104 ? -2.054 2.515 -7.287 1.00 98.44 104 LEU A CA 1
ATOM 758 C C . LEU A 1 104 ? -2.603 3.824 -6.696 1.00 98.44 104 LEU A C 1
ATOM 760 O O . LEU A 1 104 ? -3.816 3.990 -6.622 1.00 98.44 104 LEU A O 1
ATOM 764 N N . ASP A 1 105 ? -1.737 4.772 -6.334 1.00 97.50 105 ASP A N 1
ATOM 765 C CA . ASP A 1 105 ? -2.130 6.104 -5.869 1.00 97.50 105 ASP A CA 1
ATOM 766 C C . ASP A 1 105 ? -2.419 7.055 -7.049 1.00 97.50 105 ASP A C 1
ATOM 768 O O . ASP A 1 105 ? -1.518 7.489 -7.792 1.00 97.50 105 ASP A O 1
ATOM 772 N N . ASP A 1 106 ? -3.696 7.396 -7.218 1.00 95.75 106 ASP A N 1
ATOM 773 C CA . ASP A 1 106 ? -4.180 8.428 -8.142 1.00 95.75 106 ASP A CA 1
ATOM 774 C C . ASP A 1 106 ? -4.425 9.780 -7.450 1.00 95.75 106 ASP A C 1
ATOM 776 O O . ASP A 1 106 ? -4.600 10.815 -8.108 1.00 95.75 106 ASP A O 1
ATOM 780 N N . SER A 1 107 ? -4.265 9.8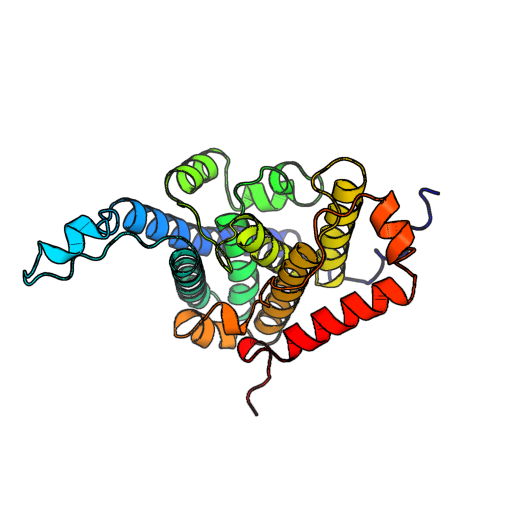05 -6.129 1.00 93.75 107 SER A N 1
ATOM 781 C CA . SER A 1 107 ? -4.487 10.957 -5.277 1.00 93.75 107 SER A CA 1
ATOM 782 C C . SER A 1 107 ? -3.261 11.895 -5.287 1.00 93.75 107 SER A C 1
ATOM 784 O O . SER A 1 107 ? -2.113 11.446 -5.413 1.00 93.75 107 SER A O 1
ATOM 786 N N . PRO A 1 108 ? -3.427 13.229 -5.228 1.00 92.94 108 PRO A N 1
ATOM 787 C CA . PRO A 1 108 ? -2.294 14.159 -5.158 1.00 92.94 108 PRO A CA 1
ATOM 788 C C . PRO A 1 108 ? -1.584 14.210 -3.787 1.00 92.94 108 PRO A C 1
ATOM 790 O O . PRO A 1 108 ? -0.544 14.863 -3.675 1.00 92.94 108 PRO A O 1
ATOM 793 N N . GLN A 1 109 ? -2.111 13.557 -2.748 1.00 91.75 109 GLN A N 1
ATOM 794 C CA . GLN A 1 109 ? -1.809 13.783 -1.329 1.00 91.75 109 GLN A CA 1
ATOM 795 C C . GLN A 1 109 ? -0.318 13.598 -1.018 1.00 91.75 109 GLN A C 1
ATOM 797 O O . GLN A 1 109 ? 0.321 14.478 -0.439 1.00 91.75 109 GLN A O 1
ATOM 802 N N . LEU A 1 110 ? 0.282 1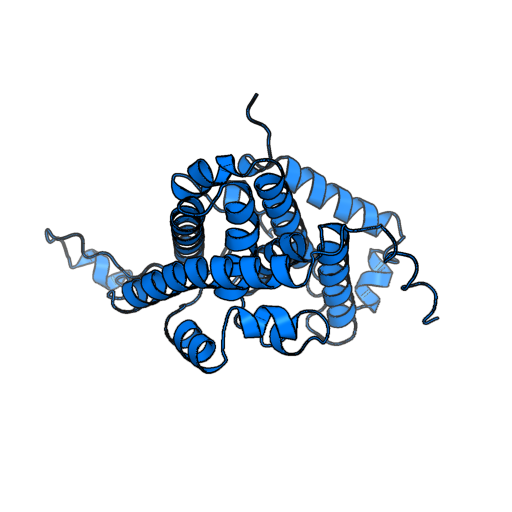2.486 -1.452 1.00 93.19 110 LEU A N 1
ATOM 803 C CA . LEU A 1 110 ? 1.702 12.204 -1.199 1.00 93.19 110 LEU A CA 1
ATOM 804 C C . LEU A 1 110 ? 2.643 13.043 -2.070 1.00 93.19 110 LEU A C 1
ATOM 806 O O . LEU A 1 110 ? 3.825 13.187 -1.768 1.00 93.19 110 LEU A O 1
ATOM 810 N N . ARG A 1 111 ? 2.127 13.648 -3.142 1.00 94.31 111 ARG A N 1
ATOM 811 C CA . ARG A 1 111 ? 2.894 14.545 -4.016 1.00 94.31 111 ARG A CA 1
ATOM 812 C C . ARG A 1 111 ? 2.876 15.993 -3.539 1.00 94.31 111 ARG A C 1
ATOM 814 O O . ARG A 1 111 ? 3.675 16.795 -4.037 1.00 94.31 111 ARG A O 1
ATOM 821 N N . THR A 1 112 ? 1.980 16.348 -2.621 1.00 92.06 112 THR A N 1
ATOM 822 C CA . THR A 1 112 ? 1.862 17.691 -2.029 1.00 92.06 112 THR A CA 1
ATOM 823 C C . THR A 1 112 ? 2.320 17.734 -0.571 1.00 92.06 112 THR A C 1
ATOM 825 O O . THR A 1 112 ? 2.757 18.790 -0.112 1.00 92.06 112 THR A O 1
ATOM 828 N N . ASN A 1 113 ? 2.311 16.600 0.134 1.00 90.69 113 ASN A N 1
ATOM 829 C CA . ASN A 1 113 ? 2.799 16.487 1.505 1.00 90.69 113 ASN A CA 1
ATOM 830 C C . ASN A 1 113 ? 4.297 16.828 1.618 1.00 90.69 113 ASN A C 1
ATOM 832 O O . ASN A 1 113 ? 5.123 16.354 0.839 1.00 90.69 113 ASN A O 1
ATOM 836 N N . LEU A 1 114 ? 4.660 17.644 2.612 1.00 88.94 114 LEU A N 1
ATOM 837 C CA . LEU A 1 114 ? 6.020 18.167 2.784 1.00 88.94 114 LEU A CA 1
ATOM 838 C C . LEU A 1 114 ? 7.095 17.079 2.920 1.00 88.94 114 LEU A C 1
ATOM 840 O O . LEU A 1 114 ? 8.203 17.287 2.426 1.00 88.94 114 LEU A O 1
ATOM 844 N N . MET A 1 115 ? 6.767 15.946 3.545 1.00 88.06 115 MET A N 1
ATOM 845 C CA . MET A 1 115 ? 7.721 14.879 3.862 1.00 88.06 115 MET A CA 1
ATOM 846 C C . MET A 1 115 ? 7.892 13.886 2.711 1.00 88.06 115 MET A C 1
ATOM 848 O O . MET A 1 115 ? 8.996 13.409 2.468 1.00 88.06 115 MET A O 1
ATOM 852 N N . THR A 1 116 ? 6.826 13.595 1.962 1.00 92.12 116 THR A N 1
ATOM 853 C CA . THR A 1 116 ? 6.854 12.563 0.910 1.00 92.12 116 THR A CA 1
ATOM 854 C C . THR A 1 116 ? 7.031 13.127 -0.499 1.00 92.12 116 THR A C 1
ATOM 856 O O . THR A 1 116 ? 7.583 12.437 -1.361 1.00 92.12 116 THR A O 1
ATOM 859 N N . ARG A 1 117 ? 6.673 14.401 -0.744 1.00 93.19 117 ARG A N 1
ATOM 860 C CA . ARG A 1 117 ? 6.687 15.008 -2.092 1.00 93.19 117 ARG A CA 1
ATOM 861 C C . ARG A 1 117 ? 8.018 14.868 -2.825 1.00 93.19 117 ARG A C 1
ATOM 863 O O . ARG A 1 117 ? 8.014 14.680 -4.038 1.00 93.19 117 ARG A O 1
ATOM 870 N N . GLY A 1 118 ? 9.143 14.975 -2.114 1.00 94.75 118 GLY A N 1
ATOM 871 C CA . GLY A 1 118 ? 10.476 14.921 -2.714 1.00 94.75 118 GLY A CA 1
ATOM 872 C C . GLY A 1 118 ? 10.755 13.560 -3.346 1.00 94.75 118 GLY A C 1
ATOM 873 O O . GLY A 1 118 ? 11.086 13.483 -4.528 1.00 94.75 118 GLY A O 1
ATOM 874 N N . LEU A 1 119 ? 10.548 12.486 -2.582 1.00 96.06 119 LEU A N 1
ATOM 875 C CA . LEU A 1 119 ? 10.766 11.121 -3.053 1.00 96.06 119 LEU A CA 1
ATOM 876 C C . LEU A 1 119 ? 9.728 10.709 -4.108 1.00 96.06 119 LEU A C 1
ATOM 878 O O . LEU A 1 119 ? 10.109 10.204 -5.160 1.00 96.06 119 LEU A O 1
ATOM 882 N N . TRP A 1 120 ? 8.438 10.993 -3.888 1.00 97.38 120 TRP A N 1
ATOM 883 C CA . TRP A 1 120 ? 7.371 10.627 -4.834 1.00 97.38 120 TRP A CA 1
ATOM 884 C C . TRP A 1 120 ? 7.574 11.268 -6.210 1.00 97.38 120 TRP A C 1
ATOM 886 O O . TRP A 1 120 ? 7.425 10.600 -7.234 1.00 97.38 120 TRP A O 1
ATOM 896 N N . ARG A 1 121 ? 7.961 12.551 -6.253 1.00 96.75 121 ARG A N 1
ATOM 897 C CA . ARG A 1 121 ? 8.256 13.252 -7.515 1.00 96.75 121 ARG A CA 1
ATOM 898 C C . ARG A 1 121 ? 9.577 12.814 -8.142 1.00 96.75 121 ARG A C 1
ATOM 900 O O . ARG A 1 121 ? 9.709 12.871 -9.360 1.00 96.75 121 ARG A O 1
ATOM 907 N N . LYS A 1 122 ? 10.544 12.366 -7.332 1.00 96.94 122 LYS A N 1
ATOM 908 C CA . LYS A 1 122 ? 11.802 11.797 -7.832 1.00 96.94 122 LYS A CA 1
ATOM 909 C C . LYS A 1 122 ? 11.572 10.445 -8.511 1.00 96.94 122 LYS A C 1
ATOM 911 O O . LYS A 1 122 ? 12.183 10.188 -9.547 1.00 96.94 122 LYS A O 1
ATOM 916 N N . VAL A 1 123 ? 10.689 9.598 -7.980 1.00 98.25 123 VAL A N 1
ATOM 917 C CA . VAL A 1 123 ? 10.303 8.335 -8.632 1.00 98.25 123 VAL A CA 1
ATOM 918 C C . VAL A 1 123 ? 9.468 8.604 -9.884 1.00 98.25 123 VAL A C 1
ATOM 920 O O . VAL A 1 123 ? 9.797 8.100 -10.956 1.00 98.25 123 VAL A O 1
ATOM 923 N N . GLU A 1 124 ? 8.425 9.428 -9.764 1.00 98.31 124 GLU A N 1
ATOM 924 C CA . GLU A 1 124 ? 7.469 9.714 -10.833 1.00 98.31 124 GLU A CA 1
ATOM 925 C C . GLU A 1 124 ? 7.347 11.223 -11.093 1.00 98.31 124 GLU A C 1
ATOM 927 O O . GLU A 1 124 ? 6.726 11.961 -10.318 1.00 98.31 124 GLU A O 1
ATOM 932 N N . ALA A 1 125 ? 7.885 11.680 -12.226 1.00 97.25 125 ALA A N 1
ATOM 933 C CA . ALA A 1 125 ? 7.709 13.050 -12.707 1.00 97.25 125 ALA A CA 1
ATOM 934 C C . ALA A 1 125 ? 6.245 13.341 -13.094 1.00 97.25 125 ALA A C 1
ATOM 936 O O . ALA A 1 125 ? 5.471 12.426 -13.375 1.00 97.25 125 ALA A O 1
ATOM 937 N N . ASP A 1 126 ? 5.857 14.618 -13.140 1.00 97.19 126 ASP A N 1
ATOM 938 C CA . ASP A 1 126 ? 4.457 15.014 -13.367 1.00 97.19 126 ASP A CA 1
ATOM 939 C C . ASP A 1 126 ? 3.898 14.524 -14.715 1.00 97.19 126 ASP A C 1
ATOM 941 O O . ASP A 1 126 ? 2.762 14.054 -14.772 1.00 97.19 126 ASP A O 1
ATOM 945 N N . ASP A 1 127 ? 4.689 14.551 -15.791 1.00 97.25 127 ASP A N 1
ATOM 946 C CA . ASP A 1 127 ? 4.234 14.048 -17.094 1.00 97.25 127 ASP A CA 1
ATOM 947 C C . ASP A 1 127 ? 4.156 12.516 -17.141 1.00 97.25 127 ASP A C 1
ATOM 949 O O . ASP A 1 127 ? 3.221 11.968 -17.726 1.00 97.25 127 ASP A O 1
ATOM 953 N N . ALA A 1 128 ? 5.063 11.818 -16.449 1.00 97.81 128 ALA A N 1
ATOM 954 C CA . ALA A 1 128 ? 4.981 10.366 -16.286 1.00 97.81 128 ALA A CA 1
ATOM 955 C C . ALA A 1 128 ? 3.723 9.965 -15.498 1.00 97.81 128 ALA A C 1
ATOM 957 O O . ALA A 1 128 ? 3.041 9.010 -15.870 1.00 97.81 128 ALA A O 1
ATOM 958 N N . ARG A 1 129 ? 3.351 10.744 -14.471 1.00 98.12 129 ARG A N 1
ATOM 959 C CA . ARG A 1 129 ? 2.097 10.544 -13.737 1.00 98.12 129 ARG A CA 1
ATOM 960 C C . ARG A 1 129 ? 0.884 10.683 -14.647 1.00 98.12 129 ARG A C 1
ATOM 962 O O . ARG A 1 129 ? 0.021 9.813 -14.625 1.00 98.12 129 ARG A O 1
ATOM 969 N N . LYS A 1 130 ? 0.805 11.752 -15.449 1.00 98.06 130 LYS A N 1
ATOM 970 C CA . LYS A 1 130 ? -0.311 11.944 -16.397 1.00 98.06 130 LYS A CA 1
ATOM 971 C C . LYS A 1 130 ? -0.460 10.734 -17.321 1.00 98.06 130 LYS A C 1
ATOM 973 O O . LYS A 1 130 ? -1.572 10.256 -17.523 1.00 98.06 130 LYS A O 1
ATOM 978 N N . GLN A 1 131 ? 0.658 10.216 -17.833 1.00 97.75 131 GLN A N 1
ATOM 979 C CA . GLN A 1 131 ? 0.667 9.023 -18.681 1.00 97.75 131 GLN A CA 1
ATOM 980 C C . GLN A 1 131 ? 0.182 7.781 -17.930 1.00 97.75 131 GLN A C 1
ATOM 982 O O . GLN A 1 131 ? -0.679 7.076 -18.448 1.00 97.75 131 GLN A O 1
ATOM 987 N N . ARG A 1 132 ? 0.676 7.531 -16.707 1.00 98.19 132 ARG A N 1
ATOM 988 C CA . ARG A 1 132 ? 0.211 6.408 -15.880 1.00 98.19 132 ARG A CA 1
ATOM 989 C C . ARG A 1 132 ? -1.292 6.487 -15.636 1.00 98.19 132 ARG A C 1
ATOM 991 O O . ARG A 1 132 ? -1.983 5.506 -15.886 1.00 98.19 132 ARG A O 1
ATOM 998 N N . LEU A 1 133 ? -1.798 7.629 -15.174 1.00 98.25 133 LEU A N 1
ATOM 999 C CA . LEU A 1 133 ? -3.217 7.789 -14.835 1.00 98.25 133 LEU A CA 1
ATOM 1000 C C . LEU A 1 133 ? -4.136 7.580 -16.045 1.00 98.25 133 LEU A C 1
ATOM 1002 O O . LEU A 1 133 ? -5.221 7.032 -15.893 1.00 98.25 133 LEU A O 1
ATOM 1006 N N . ALA A 1 134 ? -3.686 7.930 -17.253 1.00 98.00 134 ALA A N 1
ATOM 1007 C CA . ALA A 1 134 ? -4.452 7.696 -18.477 1.00 98.00 134 ALA A CA 1
ATOM 1008 C C . ALA A 1 134 ? -4.642 6.202 -18.818 1.00 98.00 134 ALA A C 1
ATOM 1010 O O . ALA A 1 134 ? -5.582 5.853 -19.531 1.00 98.00 134 ALA A O 1
ATOM 1011 N N . VAL A 1 135 ? -3.763 5.317 -18.330 1.00 97.69 135 VAL A N 1
ATOM 1012 C CA . VAL A 1 135 ? -3.763 3.885 -18.688 1.00 97.69 135 VAL A CA 1
ATOM 1013 C C . VAL A 1 135 ? -3.983 2.939 -17.509 1.00 97.69 135 VAL A C 1
ATOM 1015 O O . VAL A 1 135 ? -4.227 1.757 -17.737 1.00 97.69 135 VAL A O 1
ATOM 1018 N N . LEU A 1 136 ? -3.918 3.429 -16.266 1.00 97.50 136 LEU A N 1
ATOM 1019 C CA . LEU A 1 136 ? -3.955 2.608 -15.050 1.00 97.50 136 LEU A CA 1
ATOM 1020 C C . LEU A 1 136 ? -5.235 1.770 -14.926 1.00 97.50 136 LEU A C 1
ATOM 1022 O O . LEU A 1 136 ? -5.183 0.661 -14.394 1.00 97.50 136 LEU A O 1
ATOM 1026 N N . GLY A 1 137 ? -6.364 2.265 -15.439 1.00 96.25 137 GLY A N 1
ATOM 1027 C CA . GLY A 1 137 ? -7.677 1.674 -15.181 1.00 96.25 137 GLY A CA 1
ATOM 1028 C C . GLY A 1 137 ? -8.098 1.866 -13.722 1.00 96.25 137 GLY A C 1
ATOM 1029 O O . GLY A 1 137 ? -7.625 2.783 -13.061 1.00 96.25 137 GLY A O 1
ATOM 1030 N N . GLU A 1 138 ? -8.970 0.989 -13.227 1.00 96.19 138 GLU A N 1
ATOM 1031 C CA . GLU A 1 138 ? -9.520 1.057 -11.867 1.00 96.19 138 GLU A CA 1
ATOM 1032 C C . GLU A 1 138 ? -9.177 -0.234 -11.098 1.00 96.19 138 GLU A C 1
ATOM 1034 O O . GLU A 1 138 ? -9.959 -1.191 -11.091 1.00 96.19 138 GLU A O 1
ATOM 1039 N N . PRO A 1 139 ? -7.953 -0.338 -10.547 1.00 97.75 139 PRO A N 1
ATOM 1040 C CA . PRO A 1 139 ? -7.572 -1.451 -9.684 1.00 97.75 139 PRO A CA 1
ATOM 1041 C C . PRO A 1 139 ? -8.331 -1.353 -8.360 1.00 97.75 139 PRO A C 1
ATOM 1043 O O . PRO A 1 139 ? -8.378 -0.286 -7.754 1.00 97.75 139 PRO A O 1
ATOM 1046 N N . THR A 1 140 ? -8.914 -2.453 -7.894 1.00 98.19 140 THR A N 1
ATOM 1047 C CA . THR A 1 140 ? -9.673 -2.480 -6.637 1.00 98.19 140 THR A CA 1
ATOM 1048 C C . THR A 1 140 ? -9.166 -3.544 -5.676 1.00 98.19 140 THR A C 1
ATOM 1050 O O . THR A 1 140 ? -8.397 -4.435 -6.042 1.00 98.19 140 THR A O 1
ATOM 1053 N N . VAL A 1 141 ? -9.590 -3.441 -4.424 1.00 97.38 141 VAL A N 1
ATOM 1054 C CA . VAL A 1 141 ? -9.483 -4.501 -3.428 1.00 97.38 141 VAL A CA 1
ATOM 1055 C C . VAL A 1 141 ? -10.869 -4.708 -2.839 1.00 97.38 141 VAL A C 1
ATOM 1057 O O . VAL A 1 141 ? -11.457 -3.760 -2.323 1.00 97.38 141 VAL A O 1
ATOM 1060 N N . HIS A 1 142 ? -11.402 -5.929 -2.925 1.00 95.56 142 HIS A N 1
ATOM 1061 C CA . HIS A 1 142 ? -12.789 -6.227 -2.549 1.00 95.56 142 HIS A CA 1
ATOM 1062 C C . HIS A 1 142 ? -13.795 -5.314 -3.272 1.00 95.56 142 HIS A C 1
ATOM 1064 O O . HIS A 1 142 ? -14.794 -4.887 -2.694 1.00 95.56 142 HIS A O 1
ATOM 1070 N N . GLY A 1 143 ? -13.507 -4.976 -4.535 1.00 95.25 143 GLY A N 1
ATOM 1071 C CA . GLY A 1 143 ? -14.330 -4.090 -5.365 1.00 95.25 143 GLY A CA 1
ATOM 1072 C C . GLY A 1 143 ? -14.233 -2.594 -5.037 1.00 95.25 143 GLY A C 1
ATOM 1073 O O . GLY A 1 143 ? -14.940 -1.804 -5.656 1.00 95.25 143 GLY A O 1
ATOM 1074 N N . ARG A 1 144 ? -13.368 -2.186 -4.099 1.00 95.38 144 ARG A N 1
ATOM 1075 C CA . ARG A 1 144 ? -13.145 -0.784 -3.711 1.00 95.38 144 ARG A CA 1
ATOM 1076 C C . ARG A 1 144 ? -11.804 -0.249 -4.222 1.00 95.38 144 ARG A C 1
ATOM 1078 O O . ARG A 1 144 ? -10.765 -0.864 -3.983 1.00 95.38 144 ARG A O 1
ATOM 1085 N N . HIS A 1 145 ? -11.816 0.874 -4.945 1.00 96.88 145 HIS A N 1
ATOM 1086 C CA . HIS A 1 145 ? -10.594 1.483 -5.491 1.00 96.88 145 HIS A CA 1
ATOM 1087 C C . HIS A 1 145 ? -9.745 2.138 -4.398 1.00 96.88 145 HIS A C 1
ATOM 1089 O O . HIS A 1 145 ? -8.560 1.840 -4.275 1.00 96.88 145 HIS A O 1
ATOM 1095 N N . ASP A 1 146 ? -10.374 2.954 -3.554 1.00 95.69 146 ASP A N 1
ATOM 1096 C CA . ASP A 1 146 ? -9.771 3.624 -2.397 1.00 95.69 146 ASP A CA 1
ATOM 1097 C C . ASP A 1 146 ? -9.021 2.642 -1.484 1.00 95.69 146 ASP A C 1
ATOM 1099 O O . ASP A 1 146 ? -7.937 2.930 -0.982 1.00 95.69 146 ASP A O 1
ATOM 1103 N N . TRP A 1 147 ? -9.528 1.419 -1.357 1.00 96.56 147 TRP A N 1
ATOM 1104 C CA . TRP A 1 147 ? -8.896 0.355 -0.579 1.00 96.56 147 TRP A CA 1
ATOM 1105 C C . TRP A 1 147 ? -7.590 -0.164 -1.162 1.00 96.56 147 TRP A C 1
ATOM 1107 O O . TRP A 1 147 ? -6.655 -0.474 -0.420 1.00 96.56 147 TRP A O 1
ATOM 1117 N N . ALA A 1 148 ? -7.508 -0.244 -2.490 1.00 97.94 148 ALA A N 1
ATOM 1118 C CA . ALA A 1 148 ? -6.255 -0.550 -3.164 1.00 97.94 148 ALA A CA 1
ATOM 1119 C C . ALA A 1 148 ? -5.209 0.534 -2.866 1.00 97.94 148 ALA A C 1
ATOM 1121 O O . ALA A 1 148 ? -4.037 0.210 -2.653 1.00 97.94 148 ALA A O 1
ATOM 1122 N N . GLN A 1 149 ? -5.640 1.799 -2.787 1.00 97.75 149 GLN A N 1
ATOM 1123 C CA . GLN A 1 149 ? -4.773 2.924 -2.443 1.00 97.75 149 GLN A CA 1
ATOM 1124 C C . GLN A 1 149 ? -4.300 2.828 -0.995 1.00 97.75 149 GLN A C 1
ATOM 1126 O O . GLN A 1 149 ? -3.095 2.827 -0.774 1.00 97.75 149 GLN A O 1
ATOM 1131 N N . HIS A 1 150 ? -5.212 2.663 -0.032 1.00 97.81 150 HIS A N 1
ATOM 1132 C CA . HIS A 1 150 ? -4.888 2.494 1.390 1.00 97.81 150 HIS A CA 1
ATOM 1133 C C . HIS A 1 150 ? -3.843 1.399 1.621 1.00 97.81 150 HIS A C 1
ATOM 1135 O O . HIS A 1 150 ? -2.776 1.643 2.190 1.00 97.81 150 HIS A O 1
ATOM 1141 N N . PHE A 1 151 ? -4.097 0.208 1.075 1.00 98.69 151 PHE A N 1
ATOM 1142 C CA . PHE A 1 151 ? -3.174 -0.918 1.166 1.00 98.69 151 PHE A CA 1
ATOM 1143 C C . PHE A 1 151 ? -1.790 -0.593 0.582 1.00 98.69 151 PHE A C 1
ATOM 1145 O O . PHE A 1 151 ? -0.768 -0.774 1.248 1.00 98.69 151 PHE A O 1
ATOM 1152 N N . ALA A 1 152 ? -1.732 -0.108 -0.661 1.00 98.69 152 ALA A N 1
ATOM 1153 C CA . ALA A 1 152 ? -0.466 0.092 -1.360 1.00 98.69 152 ALA A CA 1
ATOM 1154 C C . ALA A 1 152 ? 0.323 1.303 -0.838 1.00 98.69 152 ALA A C 1
ATOM 1156 O O . ALA A 1 152 ? 1.549 1.244 -0.737 1.00 98.69 152 ALA A O 1
ATOM 1157 N N . VAL A 1 153 ? -0.363 2.385 -0.468 1.00 98.50 153 VAL A N 1
ATOM 1158 C CA . VAL A 1 153 ? 0.242 3.578 0.134 1.00 98.50 153 VAL A CA 1
ATOM 1159 C C . VAL A 1 153 ? 0.816 3.248 1.504 1.00 98.50 153 VAL A C 1
ATOM 1161 O O . VAL A 1 153 ? 1.976 3.569 1.757 1.00 98.50 153 VAL A O 1
ATOM 1164 N N . SER A 1 154 ? 0.066 2.562 2.368 1.00 98.62 154 SER A N 1
ATOM 1165 C CA . SER A 1 154 ? 0.563 2.153 3.687 1.00 98.62 154 SER A CA 1
ATOM 1166 C C . SER A 1 154 ? 1.760 1.199 3.584 1.00 98.62 154 SER A C 1
ATOM 1168 O O . SER A 1 154 ? 2.725 1.314 4.350 1.00 98.62 154 SER A O 1
ATOM 1170 N N . ALA A 1 155 ? 1.768 0.323 2.576 1.00 98.75 155 ALA A N 1
ATOM 1171 C CA . ALA A 1 155 ? 2.914 -0.524 2.262 1.00 98.75 155 ALA A CA 1
ATOM 1172 C C . ALA A 1 155 ? 4.151 0.292 1.817 1.00 98.75 155 ALA A C 1
ATOM 1174 O O . ALA A 1 155 ? 5.257 0.070 2.318 1.00 98.75 155 ALA A O 1
ATOM 1175 N N . ALA A 1 156 ? 3.974 1.280 0.933 1.00 98.62 156 ALA A N 1
ATOM 1176 C CA . ALA A 1 156 ? 5.047 2.174 0.491 1.00 98.62 156 ALA A CA 1
ATOM 1177 C C . ALA A 1 156 ? 5.597 3.049 1.626 1.00 98.62 156 ALA A C 1
ATOM 1179 O O . ALA A 1 156 ? 6.812 3.173 1.780 1.00 98.62 156 ALA A O 1
ATOM 1180 N N . LEU A 1 157 ? 4.721 3.628 2.450 1.00 98.06 157 LEU A N 1
ATOM 1181 C CA . LEU A 1 157 ? 5.123 4.419 3.614 1.00 98.06 157 LEU A CA 1
ATOM 1182 C C . LEU A 1 157 ? 5.905 3.572 4.620 1.00 98.06 157 LEU A C 1
ATOM 1184 O O . LEU A 1 157 ? 6.885 4.056 5.179 1.00 98.06 157 LEU A O 1
ATOM 1188 N N . THR A 1 158 ? 5.543 2.298 4.793 1.00 98.31 158 THR A N 1
ATOM 1189 C CA . THR A 1 158 ? 6.296 1.375 5.654 1.00 98.31 158 THR A CA 1
ATOM 1190 C C . THR A 1 158 ? 7.722 1.167 5.146 1.00 98.31 158 THR A C 1
ATOM 1192 O O . THR A 1 158 ? 8.652 1.174 5.948 1.00 98.31 158 THR A O 1
ATOM 1195 N N . ALA A 1 159 ? 7.919 1.040 3.830 1.00 96.56 159 ALA A N 1
ATOM 1196 C CA . ALA A 1 159 ? 9.251 0.882 3.242 1.00 96.56 159 ALA A CA 1
ATOM 1197 C C . ALA A 1 159 ? 10.135 2.132 3.381 1.00 96.56 159 ALA A C 1
ATOM 1199 O O . ALA A 1 159 ? 11.354 2.012 3.463 1.00 96.56 159 ALA A O 1
ATOM 1200 N N . VAL A 1 160 ? 9.533 3.325 3.394 1.00 95.50 160 VAL A N 1
ATOM 1201 C CA . VAL A 1 160 ? 10.271 4.601 3.398 1.00 95.50 160 VAL A CA 1
ATOM 1202 C C . VAL A 1 160 ? 10.474 5.160 4.807 1.00 95.50 160 VAL A C 1
ATOM 1204 O O . VAL A 1 160 ? 11.523 5.730 5.092 1.00 95.50 160 VAL A O 1
ATOM 1207 N N . ALA A 1 161 ? 9.472 5.028 5.675 1.00 94.31 161 ALA A N 1
ATOM 1208 C CA . ALA A 1 161 ? 9.416 5.683 6.983 1.00 94.31 161 ALA A CA 1
ATOM 1209 C C . ALA A 1 161 ? 9.217 4.704 8.154 1.00 94.31 161 ALA A C 1
ATOM 1211 O O . ALA A 1 161 ? 9.207 5.121 9.312 1.00 94.31 161 ALA A O 1
ATOM 1212 N N . GLY A 1 162 ? 9.069 3.407 7.874 1.00 96.25 162 GLY A N 1
ATOM 1213 C CA . GLY A 1 162 ? 8.830 2.378 8.879 1.00 96.25 162 GLY A CA 1
ATOM 1214 C C . GLY A 1 162 ? 7.350 2.198 9.250 1.00 96.25 162 GLY A C 1
ATOM 1215 O O . GLY A 1 162 ? 6.504 3.057 8.974 1.00 96.25 162 GLY A O 1
ATOM 1216 N N . PRO A 1 163 ? 7.010 1.062 9.886 1.00 95.19 163 PRO A N 1
ATOM 1217 C CA . PRO A 1 163 ? 5.623 0.663 10.119 1.00 95.19 163 PRO A CA 1
ATOM 1218 C C . PRO A 1 163 ? 4.880 1.601 11.078 1.00 95.19 163 PRO A C 1
ATOM 1220 O O . PRO A 1 163 ? 3.719 1.915 10.840 1.00 95.19 163 PRO A O 1
ATOM 1223 N N . GLN A 1 164 ? 5.534 2.111 12.128 1.00 95.19 164 GLN A N 1
ATOM 1224 C CA . GLN A 1 164 ? 4.889 3.017 13.089 1.00 95.19 164 GLN A CA 1
ATOM 1225 C C . GLN A 1 164 ? 4.471 4.343 12.437 1.00 95.19 164 GLN A C 1
ATOM 1227 O O . GLN A 1 164 ? 3.392 4.866 12.727 1.00 95.19 164 GLN A O 1
ATOM 1232 N N . ALA A 1 165 ? 5.311 4.885 11.548 1.00 94.00 165 ALA A N 1
ATOM 1233 C CA . ALA A 1 165 ? 5.011 6.116 10.826 1.00 94.00 165 ALA A CA 1
ATOM 1234 C C . ALA A 1 165 ? 3.857 5.921 9.833 1.00 94.00 165 ALA A C 1
ATOM 1236 O O . ALA A 1 165 ? 2.963 6.763 9.772 1.00 94.00 165 ALA A O 1
ATOM 1237 N N . ALA A 1 166 ? 3.843 4.798 9.105 1.00 96.31 166 ALA A N 1
ATOM 1238 C CA . ALA A 1 166 ? 2.765 4.456 8.181 1.00 96.31 166 ALA A CA 1
ATOM 1239 C C . ALA A 1 166 ? 1.413 4.310 8.900 1.00 96.31 166 ALA A C 1
ATOM 1241 O O . ALA A 1 166 ? 0.436 4.943 8.505 1.00 96.31 166 ALA A O 1
ATOM 1242 N N . GLU A 1 167 ? 1.365 3.564 10.009 1.00 95.75 167 GLU A N 1
ATOM 1243 C CA . GLU A 1 167 ? 0.136 3.400 10.799 1.00 95.75 167 GLU A CA 1
ATOM 1244 C C . GLU A 1 167 ? -0.359 4.725 11.391 1.00 95.75 167 GLU A C 1
ATOM 1246 O O . GLU A 1 167 ? -1.558 5.004 11.392 1.00 95.75 167 GLU A O 1
ATOM 1251 N N . SER A 1 168 ? 0.561 5.566 11.870 1.00 95.00 168 SER A N 1
ATOM 1252 C CA . SER A 1 168 ? 0.215 6.887 12.403 1.00 95.00 168 SER A CA 1
ATOM 1253 C C . SER A 1 168 ? -0.344 7.811 11.319 1.00 95.00 168 SER A C 1
ATOM 1255 O O . SER A 1 168 ? -1.260 8.586 11.593 1.00 95.00 168 SER A O 1
ATOM 1257 N N . ALA A 1 169 ? 0.182 7.731 10.092 1.00 94.50 169 ALA A N 1
ATOM 1258 C CA . ALA A 1 169 ? -0.311 8.505 8.958 1.00 94.50 169 ALA A CA 1
ATOM 1259 C C . ALA A 1 169 ? -1.737 8.090 8.560 1.00 94.50 169 ALA A C 1
ATOM 1261 O O . ALA A 1 169 ? -2.591 8.967 8.419 1.00 94.50 169 ALA A O 1
ATOM 1262 N N . GLY A 1 170 ? -2.006 6.783 8.455 1.00 94.31 170 GLY A N 1
ATOM 1263 C CA . GLY A 1 170 ? -3.354 6.258 8.201 1.00 94.31 170 GLY A CA 1
ATOM 1264 C C . GLY A 1 170 ? -4.338 6.690 9.287 1.00 94.31 170 GLY A C 1
ATOM 1265 O O . GLY A 1 170 ? -5.363 7.305 9.007 1.00 94.31 170 GLY A O 1
ATOM 1266 N N . LEU A 1 171 ? -3.962 6.527 10.560 1.00 95.69 171 LEU A N 1
ATOM 1267 C CA . LEU A 1 171 ? -4.803 6.952 11.679 1.00 95.69 171 LEU A CA 1
ATOM 1268 C C . LEU A 1 171 ? -5.090 8.460 11.690 1.00 95.69 171 LEU A C 1
ATOM 1270 O O . LEU A 1 171 ? -6.203 8.891 11.998 1.00 95.69 171 LEU A O 1
ATOM 1274 N N . LEU A 1 172 ? -4.092 9.284 11.369 1.00 94.38 172 LEU A N 1
ATOM 1275 C CA . LEU A 1 172 ? -4.292 10.723 11.257 1.00 94.38 172 LEU A CA 1
ATOM 1276 C C . LEU A 1 172 ? -5.287 11.058 10.139 1.00 94.38 172 LEU A C 1
ATOM 1278 O O . LEU A 1 172 ? -6.125 11.935 10.351 1.00 94.38 172 LEU A O 1
ATOM 1282 N N . LYS A 1 173 ? -5.231 10.358 8.995 1.00 94.75 173 LYS A N 1
ATOM 1283 C CA . LYS A 1 173 ? -6.197 10.521 7.897 1.00 94.75 173 LYS A CA 1
ATOM 1284 C C . LYS A 1 173 ? -7.622 10.283 8.391 1.00 94.75 173 LYS A C 1
ATOM 1286 O O . LYS A 1 173 ? -8.454 11.176 8.275 1.00 94.75 173 LYS A O 1
ATOM 1291 N N . GLU A 1 174 ? -7.864 9.154 9.051 1.00 96.81 174 GLU A N 1
ATOM 1292 C CA . GLU A 1 174 ? -9.195 8.799 9.560 1.00 96.81 174 GLU A CA 1
ATOM 1293 C C . GLU A 1 174 ? -9.743 9.821 10.559 1.00 96.81 174 GLU A C 1
ATOM 1295 O O . GLU A 1 174 ? -10.928 10.158 10.562 1.00 96.81 174 GLU A O 1
ATOM 1300 N N . MET A 1 175 ? -8.872 10.371 11.408 1.00 96.25 175 MET A N 1
ATOM 1301 C CA . MET A 1 175 ? -9.265 11.419 12.348 1.00 96.25 175 MET A CA 1
ATOM 1302 C C . MET A 1 175 ? -9.577 12.755 11.670 1.00 96.25 175 MET A C 1
ATOM 1304 O O . MET A 1 175 ? -10.402 13.515 12.186 1.00 96.25 175 MET A O 1
ATOM 1308 N N . LEU A 1 176 ? -8.914 13.070 10.557 1.00 93.94 176 LEU A N 1
ATOM 1309 C CA . LEU A 1 176 ? -9.237 14.240 9.742 1.00 93.94 176 LEU A CA 1
ATOM 1310 C C . LEU A 1 176 ? -10.565 14.031 9.009 1.00 93.94 176 LEU A C 1
ATOM 1312 O O . LEU A 1 176 ? -11.414 14.922 9.048 1.00 93.94 176 LEU A O 1
ATOM 1316 N N . ASP A 1 177 ? -10.795 12.842 8.456 1.00 95.00 177 ASP A N 1
ATOM 1317 C CA . ASP A 1 177 ? -12.046 12.510 7.776 1.00 95.00 177 ASP A CA 1
ATOM 1318 C C . ASP A 1 177 ? -13.239 12.531 8.743 1.00 95.00 177 ASP A C 1
ATOM 1320 O O . ASP A 1 177 ? -14.300 13.060 8.407 1.00 95.00 177 ASP A O 1
ATOM 1324 N N . ALA A 1 178 ? -13.054 12.116 10.000 1.00 96.31 178 ALA A N 1
ATOM 1325 C CA . ALA A 1 178 ? -14.055 12.264 11.061 1.00 96.31 178 ALA A CA 1
ATOM 1326 C C . ALA A 1 178 ? -14.455 13.726 11.357 1.00 96.31 178 ALA A C 1
ATOM 1328 O O . ALA A 1 178 ? -15.532 13.977 11.906 1.00 96.31 178 ALA A O 1
ATOM 1329 N N . ARG A 1 179 ? -13.585 14.697 11.044 1.00 94.69 179 ARG A N 1
ATOM 1330 C CA . ARG A 1 179 ? -13.743 16.131 11.362 1.00 94.69 179 ARG A CA 1
ATOM 1331 C C . ARG A 1 179 ? -14.329 16.967 10.224 1.00 94.69 179 ARG A C 1
ATOM 1333 O O . ARG A 1 179 ? -14.376 18.188 10.351 1.00 94.69 179 ARG A O 1
ATOM 1340 N N . GLY A 1 180 ? -14.789 16.336 9.148 1.00 86.06 180 GLY A N 1
ATOM 1341 C CA . GLY A 1 180 ? -15.408 17.038 8.019 1.00 86.06 180 GLY A CA 1
ATOM 1342 C C . GLY A 1 180 ? -15.108 16.451 6.643 1.00 86.06 180 GLY A C 1
ATOM 1343 O O . GLY A 1 180 ? -15.416 17.102 5.650 1.00 86.06 180 GLY A O 1
ATOM 1344 N N . GLY A 1 181 ? -14.495 15.266 6.577 1.00 91.62 181 GLY A N 1
ATOM 1345 C CA . GLY A 1 181 ? -14.345 14.479 5.354 1.00 91.62 181 GLY A CA 1
ATOM 1346 C C . GLY A 1 181 ? -15.407 13.381 5.263 1.00 91.62 181 GLY A C 1
ATOM 1347 O O . GLY A 1 181 ? -16.574 13.595 5.592 1.00 91.62 181 GLY A O 1
ATOM 1348 N N . SER A 1 182 ? -14.995 12.189 4.833 1.00 92.88 182 SER A N 1
ATOM 1349 C CA . SER A 1 182 ? -15.868 11.017 4.657 1.00 92.88 182 SER A CA 1
ATOM 1350 C C . SER A 1 182 ? -16.327 10.355 5.963 1.00 92.88 182 SER A C 1
ATOM 1352 O O . SER A 1 182 ? -17.221 9.513 5.932 1.00 92.88 182 SER A O 1
ATOM 1354 N N . GLY A 1 183 ? -15.749 10.731 7.107 1.00 97.06 183 GLY A N 1
ATOM 1355 C CA . GLY A 1 183 ? -15.913 10.043 8.389 1.00 97.06 183 GLY A CA 1
ATOM 1356 C C . GLY A 1 183 ? -14.817 9.004 8.660 1.00 97.06 183 GLY A C 1
ATOM 1357 O O . GLY A 1 183 ? -14.154 8.537 7.743 1.00 97.06 183 GLY A O 1
ATOM 1358 N N . PHE A 1 184 ? -14.638 8.640 9.932 1.00 97.94 184 PHE A N 1
ATOM 1359 C CA . PHE A 1 184 ? -13.697 7.609 10.376 1.00 97.94 184 PHE A CA 1
ATOM 1360 C C . PHE A 1 184 ? -14.130 6.226 9.873 1.00 97.94 184 PHE A C 1
ATOM 1362 O O . PHE A 1 184 ? -15.288 5.827 10.066 1.00 97.94 184 PHE A O 1
ATOM 1369 N N . SER A 1 185 ? -13.189 5.476 9.309 1.00 97.56 185 SER A N 1
ATOM 1370 C CA . SER A 1 185 ? -13.373 4.156 8.719 1.00 97.56 185 SER A CA 1
ATOM 1371 C C . SER A 1 185 ? -12.411 3.132 9.327 1.00 97.56 185 SER A C 1
ATOM 1373 O O . SER A 1 185 ? -11.210 3.108 9.069 1.00 97.56 185 SER A O 1
ATOM 1375 N N . PHE A 1 186 ? -12.949 2.196 10.117 1.00 97.62 186 PHE A N 1
ATOM 1376 C CA . PHE A 1 186 ? -12.181 1.007 10.522 1.00 97.62 186 PHE A CA 1
ATOM 1377 C C . PHE A 1 186 ? -11.864 0.102 9.336 1.00 97.62 186 PHE A C 1
ATOM 1379 O O . PHE A 1 186 ? -10.945 -0.713 9.389 1.00 97.62 186 PHE A O 1
ATOM 1386 N N . ALA A 1 187 ? -12.668 0.230 8.292 1.00 96.56 187 ALA A N 1
ATOM 1387 C CA . ALA A 1 187 ? -12.548 -0.496 7.060 1.00 96.56 187 ALA A CA 1
ATOM 1388 C C . ALA A 1 187 ? -11.282 -0.013 6.298 1.00 96.56 187 ALA A C 1
ATOM 1390 O O . ALA A 1 187 ? -10.462 -0.838 5.892 1.00 96.56 187 ALA A O 1
ATOM 1391 N N . ASP A 1 188 ? -11.031 1.299 6.273 1.00 96.94 188 ASP A N 1
ATOM 1392 C CA . ASP A 1 188 ? -9.818 1.907 5.704 1.00 96.94 188 ASP A CA 1
ATOM 1393 C C . ASP A 1 188 ? -8.584 1.582 6.569 1.00 96.94 188 ASP A C 1
ATOM 1395 O O . ASP A 1 188 ? -7.563 1.129 6.047 1.00 96.94 188 ASP A O 1
ATOM 1399 N N . LEU A 1 189 ? -8.704 1.646 7.907 1.00 96.81 189 LEU A N 1
ATOM 1400 C CA . LEU A 1 189 ? -7.632 1.198 8.816 1.00 96.81 189 LEU A CA 1
ATOM 1401 C C . LEU A 1 189 ? -7.251 -0.272 8.621 1.00 96.81 189 LEU A C 1
ATOM 1403 O O . LEU A 1 189 ? -6.088 -0.639 8.793 1.00 96.81 189 LEU A O 1
ATOM 1407 N N . ALA A 1 190 ? -8.212 -1.138 8.299 1.00 97.69 190 ALA A N 1
ATOM 1408 C CA . ALA A 1 190 ? -7.917 -2.539 8.032 1.00 97.69 190 ALA A CA 1
ATOM 1409 C C . ALA A 1 190 ? -7.087 -2.707 6.753 1.00 97.69 190 ALA A C 1
ATOM 1411 O O . ALA A 1 190 ? -6.164 -3.527 6.741 1.00 97.69 190 ALA A O 1
ATOM 1412 N N . ALA A 1 191 ? -7.364 -1.919 5.709 1.00 98.06 191 ALA A N 1
ATOM 1413 C CA . ALA A 1 191 ? -6.546 -1.886 4.499 1.00 98.06 191 ALA A CA 1
ATOM 1414 C C . ALA A 1 191 ? -5.138 -1.328 4.784 1.00 98.06 191 ALA A C 1
ATOM 1416 O O . ALA A 1 191 ? -4.149 -1.924 4.349 1.00 98.06 191 ALA A O 1
ATOM 1417 N N . ASP A 1 192 ? -5.030 -0.269 5.593 1.00 98.38 192 ASP A N 1
ATOM 1418 C CA . ASP A 1 192 ? -3.747 0.304 6.015 1.00 98.38 192 ASP A CA 1
ATOM 1419 C C . ASP A 1 192 ? -2.899 -0.711 6.793 1.00 98.38 192 ASP A C 1
ATOM 1421 O O . ASP A 1 192 ? -1.751 -0.983 6.433 1.00 98.38 192 ASP A O 1
ATOM 1425 N N . PHE A 1 193 ? -3.469 -1.346 7.823 1.00 98.00 193 PHE A N 1
ATOM 1426 C CA . PHE A 1 193 ? -2.774 -2.362 8.620 1.00 98.00 193 PHE A CA 1
ATOM 1427 C C . PHE A 1 193 ? -2.371 -3.583 7.788 1.00 98.00 193 PHE A C 1
ATOM 1429 O O . PHE A 1 193 ? -1.304 -4.155 8.025 1.00 98.00 193 PHE A O 1
ATOM 1436 N N . ALA A 1 194 ? -3.179 -3.975 6.798 1.00 98.25 194 ALA A N 1
ATOM 1437 C CA . ALA A 1 194 ? -2.817 -5.036 5.865 1.00 98.25 194 ALA A CA 1
ATOM 1438 C C . ALA A 1 194 ? -1.610 -4.636 5.002 1.00 98.25 194 ALA A C 1
ATOM 1440 O O . ALA A 1 194 ? -0.700 -5.448 4.820 1.00 98.25 194 ALA A O 1
ATOM 1441 N N . GLY A 1 195 ? -1.560 -3.384 4.532 1.00 98.50 195 GLY A N 1
ATOM 1442 C CA . GLY A 1 195 ? -0.426 -2.830 3.789 1.00 98.50 195 GLY A CA 1
ATOM 1443 C C . GLY A 1 195 ? 0.861 -2.800 4.614 1.00 98.50 195 GLY A C 1
ATOM 1444 O O . GLY A 1 195 ? 1.915 -3.236 4.147 1.00 98.50 195 GLY A O 1
ATOM 1445 N N . VAL A 1 196 ? 0.768 -2.373 5.875 1.00 98.56 196 VAL A N 1
ATOM 1446 C CA . VAL A 1 196 ? 1.899 -2.363 6.817 1.00 98.56 196 VAL A CA 1
ATOM 1447 C C . VAL A 1 196 ? 2.406 -3.781 7.093 1.00 98.56 196 VAL A C 1
ATOM 1449 O O . VAL A 1 196 ? 3.611 -4.032 7.030 1.00 98.56 196 VAL A O 1
ATOM 1452 N N . ALA A 1 197 ? 1.506 -4.731 7.366 1.00 98.12 197 ALA A N 1
ATOM 1453 C CA . ALA A 1 197 ? 1.870 -6.131 7.594 1.00 98.12 197 ALA A CA 1
ATOM 1454 C C . ALA A 1 197 ? 2.534 -6.758 6.355 1.00 98.12 197 ALA A C 1
ATOM 1456 O O . ALA A 1 197 ? 3.564 -7.426 6.469 1.00 98.12 197 ALA A O 1
ATOM 1457 N N . PHE A 1 198 ? 1.990 -6.476 5.168 1.00 98.50 198 PHE A N 1
ATOM 1458 C CA . PHE A 1 198 ? 2.533 -6.933 3.892 1.00 98.50 198 PHE A CA 1
ATOM 1459 C C . PHE A 1 198 ? 3.946 -6.398 3.643 1.00 98.50 198 PHE A C 1
ATOM 1461 O O . PHE A 1 198 ? 4.848 -7.162 3.298 1.00 98.50 198 PHE A O 1
ATOM 1468 N N . ALA A 1 199 ? 4.162 -5.103 3.876 1.00 98.50 199 ALA A N 1
ATOM 1469 C CA . ALA A 1 199 ? 5.470 -4.481 3.729 1.00 98.50 199 ALA A CA 1
ATOM 1470 C C . ALA A 1 199 ? 6.508 -5.074 4.684 1.00 98.50 199 ALA A C 1
ATOM 1472 O O . ALA A 1 199 ? 7.583 -5.465 4.234 1.00 98.50 199 ALA A O 1
ATOM 1473 N N . ARG A 1 200 ? 6.175 -5.208 5.975 1.00 97.50 200 ARG A N 1
ATOM 1474 C CA . ARG A 1 200 ? 7.067 -5.826 6.972 1.00 97.50 200 ARG A CA 1
ATOM 1475 C C . ARG A 1 200 ? 7.493 -7.225 6.543 1.00 97.50 200 ARG A C 1
ATOM 1477 O O . ARG A 1 200 ? 8.679 -7.513 6.483 1.00 97.50 200 ARG A O 1
ATOM 1484 N N . CYS A 1 201 ? 6.530 -8.046 6.136 1.00 96.00 201 CYS A N 1
ATOM 1485 C CA . CYS A 1 201 ? 6.781 -9.402 5.670 1.00 96.00 201 CYS A CA 1
ATOM 1486 C C . CYS A 1 201 ? 7.788 -9.473 4.505 1.00 96.00 201 CYS A C 1
ATOM 1488 O O . CYS A 1 201 ? 8.600 -10.397 4.455 1.00 96.00 201 CYS A O 1
ATOM 1490 N N . LEU A 1 202 ? 7.726 -8.536 3.554 1.00 97.00 202 LEU A N 1
ATOM 1491 C CA . LEU A 1 202 ? 8.627 -8.519 2.400 1.00 97.00 202 LEU A CA 1
ATOM 1492 C C . LEU A 1 202 ? 9.983 -7.881 2.705 1.00 97.00 202 LEU A C 1
ATOM 1494 O O . LEU A 1 202 ? 10.977 -8.301 2.122 1.00 97.00 202 LEU A O 1
ATOM 1498 N N . ILE A 1 203 ? 10.034 -6.897 3.602 1.00 96.06 203 ILE A N 1
ATOM 1499 C CA . ILE A 1 203 ? 11.292 -6.299 4.067 1.00 96.06 203 ILE A CA 1
ATOM 1500 C C . ILE A 1 203 ? 12.084 -7.323 4.888 1.00 96.06 203 ILE A C 1
ATOM 1502 O O . ILE A 1 203 ? 13.279 -7.489 4.657 1.00 96.06 203 ILE A O 1
ATOM 1506 N N . ASP A 1 204 ? 11.411 -8.050 5.783 1.00 94.81 204 ASP A N 1
ATOM 1507 C CA . ASP A 1 204 ? 12.031 -9.065 6.639 1.00 94.81 204 ASP A CA 1
ATOM 1508 C C . ASP A 1 204 ? 12.450 -10.313 5.837 1.00 94.81 204 ASP A C 1
ATOM 1510 O O . ASP A 1 204 ? 13.440 -10.966 6.168 1.00 94.81 204 ASP A O 1
ATOM 1514 N N . GLN A 1 205 ? 11.721 -10.650 4.763 1.00 94.94 205 GLN A N 1
ATOM 1515 C CA . GLN A 1 205 ? 12.008 -11.820 3.927 1.00 94.94 205 GLN A CA 1
ATOM 1516 C C . GLN A 1 205 ? 11.838 -11.532 2.416 1.00 94.94 205 GLN A C 1
ATOM 1518 O O . GLN A 1 205 ? 10.869 -12.002 1.803 1.00 94.94 205 GLN A O 1
ATOM 1523 N N . PRO A 1 206 ? 12.795 -10.829 1.769 1.00 95.06 206 PRO A N 1
ATOM 1524 C CA . PRO A 1 206 ? 12.692 -10.416 0.360 1.00 95.06 206 PRO A CA 1
ATOM 1525 C C . PRO A 1 206 ? 12.480 -11.565 -0.634 1.00 95.06 206 PRO A C 1
ATOM 1527 O O . PRO A 1 206 ? 11.819 -11.394 -1.663 1.00 95.06 206 PRO A O 1
ATOM 1530 N N . SER A 1 207 ? 12.952 -12.773 -0.310 1.00 94.69 207 SER A N 1
ATOM 1531 C CA . SER A 1 207 ? 12.740 -13.983 -1.117 1.00 94.69 207 SER A CA 1
ATOM 1532 C C . SER A 1 207 ? 11.257 -14.329 -1.340 1.00 94.69 207 SER A C 1
ATOM 1534 O O . SER A 1 207 ? 10.916 -14.977 -2.337 1.00 94.69 207 SER A O 1
ATOM 1536 N N . ARG A 1 208 ? 10.342 -13.832 -0.491 1.00 95.94 208 ARG A N 1
ATOM 1537 C CA . ARG A 1 208 ? 8.887 -13.982 -0.671 1.00 95.94 208 ARG A CA 1
ATOM 1538 C C . ARG A 1 208 ? 8.358 -13.313 -1.940 1.00 95.94 208 ARG A C 1
ATOM 1540 O O . ARG A 1 208 ? 7.315 -13.745 -2.430 1.00 95.94 208 ARG A O 1
ATOM 1547 N N . LEU A 1 209 ? 9.071 -12.350 -2.538 1.00 97.69 209 LEU A N 1
ATOM 1548 C CA . LEU A 1 209 ? 8.678 -11.742 -3.820 1.00 97.69 209 LEU A CA 1
ATOM 1549 C C . LEU A 1 209 ? 8.467 -12.786 -4.929 1.00 97.69 209 LEU A C 1
ATOM 1551 O O . LEU A 1 209 ? 7.599 -12.603 -5.781 1.00 97.69 209 LEU A O 1
ATOM 1555 N N . ALA A 1 210 ? 9.184 -13.917 -4.895 1.00 97.25 210 ALA A N 1
ATOM 1556 C CA . ALA A 1 210 ? 8.972 -15.017 -5.838 1.00 97.25 210 ALA A CA 1
ATOM 1557 C C . ALA A 1 210 ? 7.577 -15.656 -5.708 1.00 97.25 210 ALA A C 1
ATOM 1559 O O . ALA A 1 210 ? 6.977 -16.056 -6.707 1.00 97.25 210 ALA A O 1
ATOM 1560 N N . ALA A 1 211 ? 7.046 -15.742 -4.486 1.00 96.88 211 ALA A N 1
ATOM 1561 C CA . ALA A 1 211 ? 5.692 -16.224 -4.235 1.00 96.88 211 ALA A CA 1
ATOM 1562 C C . ALA A 1 211 ? 4.638 -15.161 -4.581 1.00 96.88 211 ALA A C 1
ATOM 1564 O O . ALA A 1 211 ? 3.583 -15.518 -5.111 1.00 96.88 211 ALA A O 1
ATOM 1565 N N . ILE A 1 212 ? 4.935 -13.875 -4.343 1.00 98.25 212 ILE A N 1
ATOM 1566 C CA . ILE A 1 212 ? 4.063 -12.762 -4.748 1.00 98.25 212 ILE A CA 1
ATOM 1567 C C . ILE A 1 212 ? 3.869 -12.774 -6.265 1.00 98.25 212 ILE A C 1
ATOM 1569 O O . ILE A 1 212 ? 2.736 -12.837 -6.730 1.00 98.25 212 ILE A O 1
ATOM 1573 N N . GLU A 1 213 ? 4.953 -12.831 -7.040 1.00 98.00 213 GLU A N 1
ATOM 1574 C CA . GLU A 1 213 ? 4.894 -12.910 -8.505 1.00 98.00 213 GLU A CA 1
ATOM 1575 C C . GLU A 1 213 ? 4.021 -14.075 -8.999 1.00 98.00 213 GLU A C 1
ATO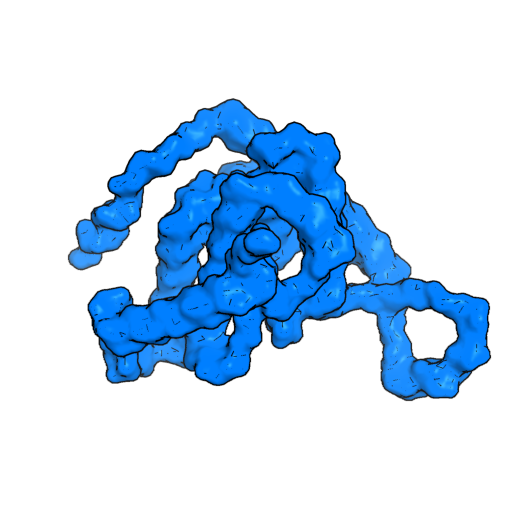M 1577 O O . GLU A 1 213 ? 3.163 -13.900 -9.864 1.00 98.00 213 GLU A O 1
ATOM 1582 N N . LYS A 1 214 ? 4.232 -15.279 -8.457 1.00 97.19 214 LYS A N 1
ATOM 1583 C CA . LYS A 1 214 ? 3.610 -16.499 -8.991 1.00 97.19 214 LYS A CA 1
ATOM 1584 C C . LYS A 1 214 ? 2.182 -16.720 -8.506 1.00 97.19 214 LYS A C 1
ATOM 1586 O O . LYS A 1 214 ? 1.363 -17.280 -9.233 1.00 97.19 214 LYS A O 1
ATOM 1591 N N . SER A 1 215 ? 1.893 -16.337 -7.266 1.00 95.81 215 SER A N 1
ATOM 1592 C CA . SER A 1 215 ? 0.727 -16.848 -6.538 1.00 95.81 215 SER A CA 1
ATOM 1593 C C . SER A 1 215 ? 0.009 -15.827 -5.661 1.00 95.81 215 SER A C 1
ATOM 1595 O O . SER A 1 215 ? -0.893 -16.231 -4.939 1.00 95.81 215 SER A O 1
ATOM 1597 N N . PHE A 1 216 ? 0.327 -14.527 -5.737 1.00 97.94 216 PHE A N 1
ATOM 1598 C CA . PHE A 1 216 ? -0.400 -13.510 -4.966 1.00 97.94 216 PHE A CA 1
ATOM 1599 C C . PHE A 1 216 ? -1.916 -13.593 -5.194 1.00 97.94 216 PHE A C 1
ATOM 1601 O O . PHE A 1 216 ? -2.371 -13.632 -6.345 1.00 97.94 216 PHE A O 1
ATOM 1608 N N . ARG A 1 217 ? -2.681 -13.602 -4.101 1.00 96.81 217 ARG A N 1
ATOM 1609 C CA . ARG A 1 217 ? -4.144 -13.509 -4.063 1.00 96.81 217 ARG A CA 1
ATOM 1610 C C . ARG A 1 217 ? -4.515 -12.439 -3.044 1.00 96.81 217 ARG A C 1
ATOM 1612 O O . ARG A 1 217 ? -3.940 -12.422 -1.964 1.00 96.81 217 ARG A O 1
ATOM 1619 N N . LEU A 1 218 ? -5.481 -11.583 -3.365 1.00 95.50 218 LEU A N 1
ATOM 1620 C CA . LEU A 1 218 ? -5.886 -10.489 -2.474 1.00 95.50 218 LEU A CA 1
ATOM 1621 C C . LEU A 1 218 ? -6.329 -10.990 -1.095 1.00 95.50 218 LEU A C 1
ATOM 1623 O O . LEU A 1 218 ? -5.827 -10.504 -0.084 1.00 95.50 218 LEU A O 1
ATOM 1627 N N . ASP A 1 219 ? -7.177 -12.018 -1.064 1.00 95.88 219 ASP A N 1
ATOM 1628 C CA . ASP A 1 219 ? -7.725 -12.596 0.173 1.00 95.88 219 ASP A CA 1
ATOM 1629 C C . ASP A 1 219 ? -6.665 -13.195 1.108 1.00 95.88 219 ASP A C 1
ATOM 1631 O O . ASP A 1 219 ? -6.916 -13.370 2.299 1.00 95.88 219 ASP A O 1
ATOM 1635 N N . ASP A 1 220 ? -5.470 -13.499 0.591 1.00 97.00 220 ASP A N 1
ATOM 1636 C CA . ASP A 1 220 ? -4.379 -14.018 1.412 1.00 97.00 220 ASP A CA 1
ATOM 1637 C C . ASP A 1 220 ? -3.704 -12.908 2.231 1.00 97.00 220 ASP A C 1
ATOM 1639 O O . ASP A 1 220 ? -3.041 -13.208 3.222 1.00 97.00 220 ASP A O 1
ATOM 1643 N N . PHE A 1 221 ? -3.862 -11.638 1.841 1.00 97.50 221 PHE A N 1
ATOM 1644 C CA . PHE A 1 221 ? -3.136 -10.510 2.432 1.00 97.50 221 PHE A CA 1
ATOM 1645 C C . PHE A 1 221 ? -4.037 -9.396 2.963 1.00 97.50 221 PHE A C 1
ATOM 1647 O O . PHE A 1 221 ? -3.611 -8.678 3.869 1.00 97.50 221 PHE A O 1
ATOM 1654 N N . ILE A 1 222 ? -5.255 -9.239 2.437 1.00 96.25 222 ILE A N 1
ATOM 1655 C CA . ILE A 1 222 ? -6.137 -8.121 2.781 1.00 96.25 222 ILE A CA 1
ATOM 1656 C C . ILE A 1 222 ? -7.467 -8.628 3.325 1.00 96.25 222 ILE A C 1
ATOM 1658 O O . ILE A 1 222 ? -8.177 -9.412 2.693 1.00 96.25 222 ILE A O 1
ATOM 1662 N N . LEU A 1 223 ? -7.810 -8.141 4.517 1.00 93.25 223 LEU A N 1
ATOM 1663 C CA . LEU A 1 223 ? -9.045 -8.483 5.207 1.00 93.25 223 LEU A CA 1
ATOM 1664 C C . LEU A 1 223 ? -10.264 -7.956 4.436 1.00 93.25 223 LEU A C 1
ATOM 1666 O O . LEU A 1 223 ? -10.265 -6.821 3.972 1.00 93.25 223 LEU A O 1
ATOM 1670 N N . SER A 1 224 ? -11.324 -8.762 4.345 1.00 89.31 224 SER A N 1
ATOM 1671 C CA . SER A 1 224 ? -12.597 -8.306 3.775 1.00 89.31 224 SER A CA 1
ATOM 1672 C C . SER A 1 224 ? -13.200 -7.152 4.600 1.00 89.31 224 SER A C 1
ATOM 1674 O O . SER A 1 224 ? -13.221 -7.257 5.833 1.00 89.31 224 SER A O 1
ATOM 1676 N N . PRO A 1 225 ? -13.776 -6.112 3.956 1.00 81.44 225 PRO A N 1
ATOM 1677 C CA . PRO A 1 225 ? -14.425 -4.990 4.646 1.00 81.44 225 PRO A CA 1
ATOM 1678 C C . PRO A 1 225 ? -15.609 -5.370 5.508 1.00 81.44 225 PRO A C 1
ATOM 1680 O O . PRO A 1 225 ? -16.023 -4.612 6.383 1.00 81.44 225 PRO A O 1
ATOM 1683 N N . ARG A 1 226 ? -16.237 -6.500 5.184 1.00 85.38 226 ARG A N 1
ATOM 1684 C CA . ARG A 1 226 ? -17.595 -6.788 5.617 1.00 85.38 226 ARG A CA 1
ATOM 1685 C C . ARG A 1 226 ? -17.692 -6.762 7.143 1.00 85.38 226 ARG A C 1
ATOM 1687 O O . ARG A 1 226 ? -17.050 -7.554 7.832 1.00 85.38 226 ARG A O 1
ATOM 1694 N N . GLY A 1 227 ? -18.547 -5.871 7.642 1.00 85.38 227 GLY A N 1
ATOM 1695 C CA . GLY A 1 227 ? -18.837 -5.723 9.067 1.00 85.38 227 GLY A CA 1
ATOM 1696 C C . GLY A 1 227 ? -17.899 -4.783 9.827 1.00 85.38 227 GLY A C 1
ATOM 1697 O O . GLY A 1 227 ? -18.026 -4.698 11.046 1.00 85.38 227 GLY A O 1
ATOM 1698 N N . LEU A 1 228 ? -16.980 -4.083 9.154 1.00 92.69 228 LEU A N 1
ATOM 1699 C CA . LEU A 1 228 ? -16.185 -3.025 9.778 1.00 92.69 228 LEU A CA 1
ATOM 1700 C C . LEU A 1 228 ? -16.957 -1.691 9.752 1.00 92.69 228 LEU A C 1
ATOM 1702 O O . LEU A 1 228 ? -17.487 -1.332 8.704 1.00 92.69 228 LEU A O 1
ATOM 1706 N N . PRO A 1 229 ? -17.055 -0.957 10.878 1.00 94.75 229 PRO A N 1
ATOM 1707 C CA . PRO A 1 229 ? -17.743 0.332 10.907 1.00 94.75 229 PRO A CA 1
ATOM 1708 C C . PRO A 1 229 ? -17.015 1.393 10.071 1.00 94.75 229 PRO A C 1
ATOM 1710 O O . PRO A 1 229 ? -15.792 1.525 10.153 1.00 94.75 229 PRO A O 1
ATOM 1713 N N . GLU A 1 230 ? -17.773 2.192 9.328 1.00 95.75 230 GLU A N 1
ATOM 1714 C CA . GLU A 1 230 ? -17.254 3.266 8.480 1.00 95.75 230 GLU A CA 1
ATOM 1715 C C . GLU A 1 230 ? -18.178 4.489 8.465 1.00 95.75 230 GLU A C 1
ATOM 1717 O O . GLU A 1 230 ? -19.320 4.425 8.931 1.00 95.75 230 GLU A O 1
ATOM 1722 N N . GLY A 1 231 ? -17.665 5.624 7.980 1.00 96.06 231 GLY A N 1
ATOM 1723 C CA . GLY A 1 231 ? -18.432 6.865 7.850 1.00 96.06 231 GLY A CA 1
ATOM 1724 C C . GLY A 1 231 ? -18.791 7.532 9.182 1.00 96.06 231 GLY A C 1
ATOM 1725 O O . GLY A 1 231 ? -19.795 8.238 9.277 1.00 96.06 231 GLY A O 1
ATOM 1726 N N . LEU A 1 232 ? -18.007 7.301 10.240 1.00 97.75 232 LEU A N 1
ATOM 1727 C CA . LEU A 1 232 ? -18.309 7.849 11.562 1.00 97.75 232 LEU A CA 1
ATOM 1728 C C . LEU A 1 232 ? -17.843 9.306 11.668 1.00 97.75 232 LEU A C 1
ATOM 1730 O O . LEU A 1 232 ? -16.654 9.607 11.583 1.00 97.75 232 LEU A O 1
ATOM 1734 N N . THR A 1 233 ? -18.761 10.224 11.955 1.00 98.00 233 THR A N 1
ATOM 1735 C CA . THR A 1 233 ? -18.386 11.579 12.392 1.00 98.00 233 THR A CA 1
ATOM 1736 C C . THR A 1 233 ? -17.584 11.520 13.692 1.00 98.00 233 THR A C 1
ATOM 1738 O O . THR A 1 233 ? -17.718 10.573 14.473 1.00 98.00 233 THR A O 1
ATOM 1741 N N . LEU A 1 234 ? -16.817 12.569 14.003 1.00 97.56 234 LEU A N 1
ATOM 1742 C CA . LEU A 1 234 ? -16.079 12.644 15.266 1.00 97.56 234 LEU A CA 1
ATOM 1743 C C . LEU A 1 234 ? -16.998 12.449 16.484 1.00 97.56 234 LEU A C 1
ATOM 1745 O O . LEU A 1 234 ? -16.635 11.743 17.418 1.00 97.56 234 LEU A O 1
ATOM 1749 N N . ALA A 1 235 ? -18.212 13.007 16.460 1.00 97.88 235 ALA A N 1
ATOM 1750 C CA . ALA A 1 235 ? -19.178 12.842 17.544 1.00 97.88 235 ALA A CA 1
ATOM 1751 C C . ALA A 1 235 ? -19.643 11.382 17.699 1.00 97.88 235 ALA A C 1
ATOM 1753 O O . ALA A 1 235 ? -19.734 10.876 18.820 1.00 97.88 235 ALA A O 1
ATOM 1754 N N . GLN A 1 236 ? -19.908 10.681 16.591 1.00 98.25 236 GLN A N 1
ATOM 1755 C CA . GLN A 1 236 ? -20.262 9.258 16.616 1.00 98.25 236 GLN A CA 1
ATOM 1756 C C . GLN A 1 236 ? -19.086 8.396 17.074 1.00 98.25 236 GLN A C 1
ATOM 1758 O O . GLN A 1 236 ? -19.280 7.528 17.926 1.00 98.25 236 GLN A O 1
ATOM 1763 N N . PHE A 1 237 ? -17.879 8.667 16.567 1.00 98.19 237 PHE A N 1
ATOM 1764 C CA . PHE A 1 237 ? -16.659 7.989 16.992 1.00 98.19 237 PHE A CA 1
ATOM 1765 C C . PHE A 1 237 ? -16.449 8.154 18.499 1.00 98.19 237 PHE A C 1
ATOM 1767 O O . PHE A 1 237 ? -16.322 7.163 19.212 1.00 98.19 237 PHE A O 1
ATOM 1774 N N . THR A 1 238 ? -16.507 9.383 19.018 1.00 97.56 238 THR A N 1
ATOM 1775 C CA . THR A 1 238 ? -16.325 9.644 20.451 1.00 97.56 238 THR A CA 1
ATOM 1776 C C . THR A 1 238 ? -17.412 9.000 21.301 1.00 97.56 238 THR A C 1
ATOM 1778 O O . THR A 1 238 ? -17.122 8.425 22.349 1.00 97.56 238 THR A O 1
ATOM 1781 N N . LYS A 1 239 ? -18.666 9.015 20.847 1.00 97.94 239 LYS A N 1
ATOM 1782 C CA . LYS A 1 239 ? -19.760 8.353 21.563 1.00 97.94 239 LYS A CA 1
ATOM 1783 C C . LYS A 1 239 ? -19.550 6.836 21.651 1.00 97.94 239 LYS A C 1
ATOM 1785 O O . LYS A 1 239 ? -19.698 6.261 22.729 1.00 97.94 239 LYS A O 1
ATOM 1790 N N . GLN A 1 240 ? -19.208 6.189 20.538 1.00 97.50 240 GLN A N 1
ATOM 1791 C CA . GLN A 1 240 ? -19.125 4.727 20.448 1.00 97.50 240 GLN A CA 1
ATOM 1792 C C . GLN A 1 240 ? -17.795 4.173 20.975 1.00 97.50 240 GLN A C 1
ATOM 1794 O O . GLN A 1 240 ? -17.791 3.206 21.737 1.00 97.50 240 GLN A O 1
ATOM 1799 N N . TYR A 1 241 ? -16.684 4.822 20.630 1.00 97.50 241 TYR A N 1
ATOM 1800 C CA . TYR A 1 241 ? -15.321 4.337 20.855 1.00 97.50 241 TYR A CA 1
ATOM 1801 C C . TYR A 1 241 ? -14.495 5.233 21.780 1.00 97.50 241 TYR A C 1
ATOM 1803 O O . TYR A 1 241 ? -13.400 4.843 22.157 1.00 97.50 241 TYR A O 1
ATOM 1811 N N . GLY A 1 242 ? -14.997 6.407 22.177 1.00 96.44 242 GLY A N 1
ATOM 1812 C CA . GLY A 1 242 ? -14.312 7.310 23.104 1.00 96.44 242 GLY A CA 1
ATOM 1813 C C . GLY A 1 242 ? -13.190 8.103 22.447 1.00 96.44 242 GLY A C 1
ATOM 1814 O O . GLY A 1 242 ? -13.404 9.182 21.895 1.00 96.44 242 GLY A O 1
ATOM 1815 N N . SER A 1 243 ? -11.972 7.588 22.543 1.00 94.75 243 SER A N 1
ATOM 1816 C CA . SER A 1 243 ? -10.769 8.234 22.023 1.00 94.75 243 SER A CA 1
ATOM 1817 C C . SER A 1 243 ? -9.801 7.198 21.464 1.00 94.75 243 SER A C 1
ATOM 1819 O O . SER A 1 243 ? -9.991 5.998 21.636 1.00 94.75 243 SER A O 1
ATOM 1821 N N . LEU A 1 244 ? -8.709 7.661 20.858 1.00 93.56 244 LEU A N 1
ATOM 1822 C CA . LEU A 1 244 ? -7.647 6.782 20.363 1.00 93.56 244 LEU A CA 1
ATOM 1823 C C . LEU A 1 244 ? -6.919 5.992 21.467 1.00 93.56 244 LEU A C 1
ATOM 1825 O O . LEU A 1 244 ? -6.158 5.082 21.156 1.00 93.56 244 LEU A O 1
ATOM 1829 N N . GLN A 1 245 ? -7.138 6.341 22.738 1.00 94.94 245 GLN A N 1
ATOM 1830 C CA . GLN A 1 245 ? -6.570 5.662 23.908 1.00 94.94 245 GLN A CA 1
ATOM 1831 C C . GLN A 1 245 ? -7.625 4.862 24.690 1.00 94.94 245 GLN A C 1
ATOM 1833 O O . GLN A 1 245 ? -7.296 4.202 25.669 1.00 94.94 245 GLN A O 1
ATOM 1838 N N . ASP A 1 246 ? -8.896 4.933 24.289 1.00 97.69 246 ASP A N 1
ATOM 1839 C CA . ASP A 1 246 ? -9.987 4.239 24.969 1.00 97.69 246 ASP A CA 1
ATOM 1840 C C . ASP A 1 246 ? -9.963 2.746 24.618 1.00 97.69 246 ASP A C 1
ATOM 1842 O O . ASP A 1 246 ? -9.769 2.357 23.463 1.00 97.69 246 ASP A O 1
ATOM 1846 N N . GLU A 1 247 ? -10.187 1.888 25.612 1.00 97.44 247 GLU A N 1
ATOM 1847 C CA . GLU A 1 247 ? -10.161 0.440 25.418 1.00 97.44 247 GLU A CA 1
ATOM 1848 C C . GLU A 1 247 ? -11.142 -0.042 24.348 1.00 97.44 247 GLU A C 1
ATOM 1850 O O . GLU A 1 247 ? -10.857 -1.018 23.655 1.00 97.44 247 GLU A O 1
ATOM 1855 N N . ARG A 1 248 ? -12.294 0.621 24.188 1.00 97.38 248 ARG A N 1
ATOM 1856 C CA . ARG A 1 248 ? -13.292 0.248 23.173 1.00 97.38 248 ARG A CA 1
ATOM 1857 C C . ARG A 1 248 ? -12.704 0.340 21.772 1.00 97.38 248 ARG A C 1
ATOM 1859 O O . ARG A 1 248 ? -12.886 -0.575 20.976 1.00 97.38 248 ARG A O 1
ATOM 1866 N N . TYR A 1 249 ? -11.965 1.410 21.496 1.00 97.19 249 TYR A N 1
ATOM 1867 C CA . TYR A 1 249 ? -11.241 1.591 20.246 1.00 97.19 249 TYR A CA 1
ATOM 1868 C C . TYR A 1 249 ? -10.095 0.583 20.092 1.00 97.19 249 TYR A C 1
ATOM 1870 O O . TYR A 1 249 ? -9.982 -0.092 19.064 1.00 97.19 249 TYR A O 1
ATOM 1878 N N . LEU A 1 250 ? -9.267 0.442 21.133 1.00 96.56 250 LEU A N 1
ATOM 1879 C CA . LEU A 1 250 ? -8.097 -0.438 21.111 1.00 96.56 250 LEU A CA 1
ATOM 1880 C C . LEU A 1 250 ? -8.479 -1.908 20.883 1.00 96.56 250 LEU A C 1
ATOM 1882 O O . LEU A 1 250 ? -7.765 -2.622 20.179 1.00 96.56 250 LEU A O 1
ATOM 1886 N N . ARG A 1 251 ? -9.630 -2.355 21.404 1.00 97.12 251 ARG A N 1
ATOM 1887 C CA . ARG A 1 251 ? -10.162 -3.705 21.149 1.00 97.12 251 ARG A CA 1
ATOM 1888 C C . ARG A 1 251 ? -10.473 -3.936 19.672 1.00 97.12 251 ARG A C 1
ATOM 1890 O O . ARG A 1 251 ? -10.133 -4.998 19.158 1.00 97.12 251 ARG A O 1
ATOM 1897 N N . VAL A 1 252 ? -11.071 -2.961 18.982 1.00 95.69 252 VAL A N 1
ATOM 1898 C CA . VAL A 1 252 ? -11.376 -3.084 17.544 1.00 95.69 252 VAL A CA 1
ATOM 1899 C C . VAL A 1 252 ? -10.087 -3.136 16.727 1.00 95.69 252 VAL A C 1
ATOM 1901 O O . VAL A 1 252 ? -9.942 -4.002 15.868 1.00 95.69 252 VAL A O 1
ATOM 1904 N N . GLN A 1 253 ? -9.110 -2.278 17.035 1.00 95.38 253 GLN A N 1
ATOM 1905 C CA . GLN A 1 253 ? -7.795 -2.354 16.396 1.00 95.38 253 GLN A CA 1
ATOM 1906 C C . GLN A 1 253 ? -7.122 -3.716 16.601 1.00 95.38 253 GLN A C 1
ATOM 1908 O O . GLN A 1 253 ? -6.589 -4.295 15.653 1.00 95.38 253 GLN A O 1
ATOM 1913 N N . ALA A 1 254 ? -7.126 -4.222 17.837 1.00 96.12 254 ALA A N 1
ATOM 1914 C CA . ALA A 1 254 ? -6.519 -5.503 18.167 1.00 96.12 254 ALA A CA 1
ATOM 1915 C C . ALA A 1 254 ? -7.200 -6.660 17.419 1.00 96.12 254 ALA A C 1
ATOM 1917 O O . ALA A 1 254 ? -6.506 -7.546 16.917 1.00 96.12 254 ALA A O 1
ATOM 1918 N N . ASP A 1 255 ? -8.530 -6.633 17.287 1.00 96.50 255 ASP A N 1
ATOM 1919 C CA . ASP A 1 255 ? -9.276 -7.615 16.494 1.00 96.50 255 ASP A CA 1
ATOM 1920 C C . ASP A 1 255 ? -8.893 -7.567 15.008 1.00 96.50 255 ASP A C 1
ATOM 1922 O O . ASP A 1 255 ? -8.546 -8.599 14.430 1.00 96.50 255 ASP A O 1
ATOM 1926 N N . ILE A 1 256 ? -8.857 -6.374 14.402 1.00 96.31 256 ILE A N 1
ATOM 1927 C CA . ILE A 1 256 ? -8.446 -6.197 13.000 1.00 96.31 256 ILE A CA 1
ATOM 1928 C C . ILE A 1 256 ? -7.042 -6.771 12.782 1.00 96.31 256 ILE A C 1
ATOM 1930 O O . ILE A 1 256 ? -6.835 -7.587 11.883 1.00 96.31 256 ILE A O 1
ATOM 1934 N N . ARG A 1 257 ? -6.079 -6.414 13.641 1.00 95.44 257 ARG A N 1
ATOM 1935 C CA . ARG A 1 257 ? -4.696 -6.911 13.554 1.00 95.44 257 ARG A CA 1
ATOM 1936 C C . ARG A 1 257 ? -4.619 -8.424 13.702 1.00 95.44 257 ARG A C 1
ATOM 1938 O O . ARG A 1 257 ? -3.919 -9.077 12.932 1.00 95.44 257 ARG A O 1
ATOM 1945 N N . LYS A 1 258 ? -5.361 -8.993 14.655 1.00 96.06 258 LYS A N 1
ATOM 1946 C CA . LYS A 1 258 ? -5.445 -10.444 14.856 1.00 96.06 258 LYS A CA 1
ATOM 1947 C C . LYS A 1 258 ? -5.984 -11.145 13.608 1.00 96.06 258 LYS A C 1
ATOM 1949 O O . LYS A 1 258 ? -5.433 -12.166 13.201 1.00 96.06 258 LYS A O 1
ATOM 1954 N N . ARG A 1 259 ? -7.034 -10.601 12.989 1.00 96.38 259 ARG A N 1
ATOM 1955 C CA . ARG A 1 259 ? -7.632 -11.145 11.761 1.00 96.38 259 ARG A CA 1
ATOM 1956 C C . ARG A 1 259 ? -6.671 -11.062 10.576 1.00 96.38 259 ARG A C 1
ATOM 1958 O O . ARG A 1 259 ? -6.553 -12.045 9.855 1.00 96.38 259 ARG A O 1
ATOM 1965 N N . ILE A 1 260 ? -5.943 -9.953 10.420 1.00 96.31 260 ILE A N 1
ATOM 1966 C CA . ILE A 1 260 ? -4.908 -9.788 9.385 1.00 96.31 260 ILE A CA 1
ATOM 1967 C C . ILE A 1 260 ? -3.775 -10.799 9.585 1.00 96.31 260 ILE A C 1
ATOM 1969 O O . ILE A 1 260 ? -3.443 -11.530 8.659 1.00 96.31 260 ILE A O 1
ATOM 1973 N N . ALA A 1 261 ? -3.227 -10.913 10.798 1.00 95.12 261 ALA A N 1
ATOM 1974 C CA . ALA A 1 261 ? -2.157 -11.868 11.101 1.00 95.12 261 ALA A CA 1
ATOM 1975 C C . ALA A 1 261 ? -2.581 -13.332 10.873 1.00 95.12 261 ALA A C 1
ATOM 1977 O O . ALA A 1 261 ? -1.751 -14.201 10.606 1.00 95.12 261 ALA A O 1
ATOM 1978 N N . ALA A 1 262 ? -3.883 -13.617 10.958 1.00 95.56 262 ALA A N 1
ATOM 1979 C CA . ALA A 1 262 ? -4.433 -14.929 10.667 1.00 95.56 262 ALA A CA 1
ATOM 1980 C C . ALA A 1 262 ? -4.594 -15.214 9.163 1.00 95.56 262 ALA A C 1
ATOM 1982 O O . ALA A 1 262 ? -4.875 -16.368 8.832 1.00 95.56 262 ALA A O 1
ATOM 1983 N N . LEU A 1 263 ? -4.422 -14.249 8.254 1.00 96.31 263 LEU A N 1
ATOM 1984 C CA . LEU A 1 263 ? -4.549 -14.504 6.816 1.00 96.31 263 LEU A CA 1
ATOM 1985 C C . LEU A 1 263 ? -3.377 -15.354 6.285 1.00 96.31 263 LEU A C 1
ATOM 1987 O O . LEU A 1 263 ? -2.250 -15.210 6.768 1.00 96.31 263 LEU A O 1
ATOM 1991 N N . PRO A 1 264 ? -3.606 -16.239 5.294 1.00 95.56 264 PRO A N 1
ATOM 1992 C CA . PRO A 1 264 ? -2.589 -17.167 4.794 1.00 95.56 264 PRO A CA 1
ATOM 1993 C C . PRO A 1 264 ? -1.270 -16.520 4.352 1.00 95.56 264 PRO A C 1
ATOM 1995 O O . PRO A 1 264 ? -0.210 -17.094 4.588 1.00 95.56 264 PRO A O 1
ATOM 1998 N N . GLY A 1 265 ? -1.321 -15.336 3.740 1.00 93.75 265 GLY A N 1
ATOM 1999 C CA . GLY A 1 265 ? -0.157 -14.626 3.208 1.00 93.75 265 GLY A CA 1
ATOM 2000 C C . GLY A 1 265 ? 0.758 -14.027 4.279 1.00 93.75 265 GLY A C 1
ATOM 2001 O O . GLY A 1 265 ? 1.951 -13.846 4.029 1.00 93.75 265 GLY A O 1
ATOM 2002 N N . HIS A 1 266 ? 0.230 -13.782 5.483 1.00 91.38 266 HIS A N 1
ATOM 2003 C CA . HIS A 1 266 ? 0.983 -13.226 6.617 1.00 91.38 266 HIS A CA 1
ATOM 2004 C C . HIS A 1 266 ? 1.546 -14.294 7.556 1.00 91.38 266 HIS A C 1
ATOM 2006 O O . HIS A 1 266 ? 2.390 -13.995 8.398 1.00 91.38 266 HIS A O 1
ATOM 2012 N N . ARG A 1 267 ? 1.123 -15.554 7.412 1.00 85.38 267 ARG A N 1
ATOM 2013 C CA . ARG A 1 267 ? 1.660 -16.655 8.216 1.00 85.38 267 ARG A CA 1
ATOM 2014 C C . ARG A 1 267 ? 3.065 -17.022 7.744 1.00 85.38 267 ARG A C 1
ATOM 2016 O O . ARG A 1 267 ? 3.368 -17.036 6.549 1.00 85.38 267 ARG A O 1
ATOM 2023 N N . GLU A 1 268 ? 3.934 -17.367 8.684 1.00 65.56 268 GLU A N 1
ATOM 2024 C CA . GLU A 1 268 ? 5.158 -18.092 8.359 1.00 65.56 268 GLU A CA 1
ATOM 2025 C C . GLU A 1 268 ? 4.781 -19.510 7.924 1.00 65.56 268 GLU A C 1
ATOM 2027 O O . GLU A 1 268 ? 4.025 -20.206 8.608 1.00 65.56 268 GLU A O 1
ATOM 2032 N N . LYS A 1 269 ? 5.278 -19.939 6.761 1.00 56.38 269 LYS A N 1
ATOM 2033 C CA . LYS A 1 269 ? 5.235 -21.357 6.411 1.00 56.38 269 LYS A CA 1
ATOM 2034 C C . LYS A 1 269 ? 6.253 -22.056 7.311 1.00 56.38 269 LYS A C 1
ATOM 2036 O O . LYS A 1 269 ? 7.445 -21.802 7.163 1.00 56.38 269 LYS A O 1
ATOM 2041 N N . LYS A 1 270 ? 5.758 -22.845 8.266 1.00 42.25 270 LYS A N 1
ATOM 2042 C CA . LYS A 1 270 ? 6.569 -23.829 8.991 1.00 42.25 270 LYS A CA 1
ATOM 2043 C C . LYS A 1 270 ? 7.103 -24.883 8.030 1.00 42.25 270 LYS A C 1
ATOM 2045 O O . LYS A 1 270 ? 6.372 -25.196 7.060 1.00 42.25 270 LYS A O 1
#